Protein AF-X1SXW9-F1 (afdb_monomer_lite)

Secondary structure (DSSP, 8-state):
--HHHHHHHHHHHHHHHGGGS-GGG-------S----------SS---GGGGHHHHHHHTTTS-SS-------S--HHHHTS-HHHHHHSEEEEEEESSGGGHHHHIIIIITTTEEEEEEEEPP--S-GGGSTT--SPPPEEEEEEEEE-HHHHHHHHHHTT-------------

Organism: NCBI:txid412755

Sequence (175 aa):
MTAKELAEKLITSRKSAARNIDTNCFSRKAEAEGGCGVIGIACSEKIAGHHLLQSLIQMRNRGNNKGGGIAAVGLSPEELGVTRELLERDYLLSVAYLDPSCRQEVERKHIEPTFAIDYVRHAPRVDDFRSIKGLDIQPPEVYMYFVRVKPEVVHEFKKRNGFVVNKGEAPHLNK

InterPro domains:
  IPR017932 Glutamine amidotransferase type 2 domain [PS51278] (36-175)

pLDDT: mean 83.21, std 16.36, range [35.16, 98.38]

Foldseek 3Di:
DDPVVVVVLVVVLCVVVCPPPPCVVCPPDDDDPAAQDDDDDDDPDDDDPVVCVVVVVVRPRRDPPPDDDDDDDDDDCVVVVHDPCLVVPFDKDKDFDPPPVCVVVCCVPPPVVFWDFPDKDWDDDDPDPVVDPPCPDDGTTMMITGIDGDPVNVVVSCVVSVNDPDPDPDDPPDD

Structure (mmCIF, N/CA/C/O backbone):
data_AF-X1SXW9-F1
#
_entry.id   AF-X1SXW9-F1
#
loop_
_atom_site.group_PDB
_atom_site.id
_atom_site.type_symbol
_atom_site.label_atom_id
_atom_site.label_alt_id
_atom_site.label_comp_id
_atom_site.label_asym_id
_atom_site.label_entity_id
_atom_site.label_seq_id
_atom_site.pdbx_PDB_ins_code
_atom_site.Cartn_x
_atom_site.Cartn_y
_atom_site.Cartn_z
_atom_site.occupancy
_atom_site.B_iso_or_equiv
_atom_site.auth_seq_id
_atom_site.auth_comp_id
_atom_site.auth_asym_id
_atom_site.auth_atom_id
_atom_site.pdbx_PDB_model_num
ATOM 1 N N . MET A 1 1 ? -21.333 11.464 22.835 1.00 67.38 1 MET A N 1
ATOM 2 C CA . MET A 1 1 ? -19.942 11.843 22.525 1.00 67.38 1 MET A CA 1
ATOM 3 C C . MET A 1 1 ? -19.994 12.834 21.386 1.00 67.38 1 MET A C 1
ATOM 5 O O . MET A 1 1 ? -20.606 12.520 20.372 1.00 67.38 1 MET A O 1
ATOM 9 N N . THR A 1 2 ? -19.438 14.025 21.567 1.00 84.62 2 THR A N 1
ATOM 10 C CA . THR A 1 2 ? -19.342 15.016 20.486 1.00 84.62 2 THR A CA 1
ATOM 11 C C . THR A 1 2 ? -18.315 14.569 19.435 1.00 84.62 2 THR A C 1
ATOM 13 O O . THR A 1 2 ? -17.437 13.752 19.722 1.00 84.62 2 THR A O 1
ATOM 16 N N . ALA A 1 3 ? -18.389 15.095 18.207 1.00 83.12 3 ALA A N 1
ATOM 17 C CA . ALA A 1 3 ? -17.414 14.774 17.154 1.00 83.12 3 ALA A CA 1
ATOM 18 C C . ALA A 1 3 ? -15.969 15.111 17.575 1.00 83.12 3 ALA A C 1
ATOM 20 O O . ALA A 1 3 ? -15.033 14.372 17.269 1.00 83.12 3 ALA A O 1
ATOM 21 N N . LYS A 1 4 ? -15.805 16.195 18.345 1.00 86.69 4 LYS A N 1
ATOM 22 C CA . LYS A 1 4 ? -14.523 16.624 18.910 1.00 86.69 4 LYS A CA 1
ATOM 23 C C . LYS A 1 4 ? -13.976 15.616 19.926 1.00 86.69 4 LYS A C 1
ATOM 25 O O . LYS A 1 4 ? -12.836 15.184 19.791 1.00 86.69 4 LYS A O 1
ATOM 30 N N . GLU A 1 5 ? -14.798 15.175 20.878 1.00 85.12 5 GLU A N 1
ATOM 31 C CA . GLU A 1 5 ? -14.412 14.148 21.860 1.00 85.12 5 GLU A CA 1
ATOM 32 C C . GLU A 1 5 ? -14.028 12.820 21.194 1.00 85.12 5 GLU A C 1
ATOM 34 O O . GLU A 1 5 ? -13.093 12.147 21.631 1.00 85.12 5 GLU A O 1
ATOM 39 N N . LEU A 1 6 ? -14.738 12.432 20.128 1.00 85.19 6 LEU A N 1
ATOM 40 C CA . LEU A 1 6 ? -14.412 11.230 19.364 1.00 85.19 6 LEU A CA 1
ATOM 41 C C . LEU A 1 6 ? -13.042 11.357 18.690 1.00 85.19 6 LEU A C 1
ATOM 43 O O . LEU A 1 6 ? -12.221 10.445 18.804 1.00 85.19 6 LEU A O 1
ATOM 47 N N . ALA A 1 7 ? -12.783 12.484 18.022 1.00 85.88 7 ALA A N 1
ATOM 48 C CA . ALA A 1 7 ? -11.504 12.752 17.373 1.00 85.88 7 ALA A CA 1
ATOM 49 C C . ALA A 1 7 ? -10.344 12.747 18.383 1.00 85.88 7 ALA A C 1
ATOM 51 O O . ALA A 1 7 ? -9.328 12.088 18.159 1.00 85.88 7 ALA A O 1
ATOM 52 N N . GLU A 1 8 ? -10.512 13.401 19.533 1.00 87.25 8 GLU A N 1
ATOM 53 C CA . GLU A 1 8 ? -9.511 13.436 20.605 1.00 87.25 8 GLU A CA 1
ATOM 54 C C . GLU A 1 8 ? -9.241 12.045 21.194 1.00 87.25 8 GLU A C 1
ATOM 56 O O . GLU A 1 8 ? -8.078 11.674 21.404 1.00 87.25 8 GLU A O 1
ATOM 61 N N . LYS A 1 9 ? -10.284 11.229 21.407 1.00 85.69 9 LYS A N 1
ATOM 62 C CA . LYS A 1 9 ? -10.112 9.835 21.840 1.00 85.69 9 LYS A CA 1
ATOM 63 C C . LYS A 1 9 ? -9.412 8.982 20.788 1.00 85.69 9 LYS A C 1
ATOM 65 O O . LYS A 1 9 ? -8.527 8.206 21.146 1.00 85.69 9 LYS A O 1
ATOM 70 N N . LEU A 1 10 ? -9.750 9.132 19.506 1.00 86.75 10 LEU A N 1
ATOM 71 C CA . LEU A 1 10 ? -9.069 8.431 18.412 1.00 86.75 10 LEU A CA 1
ATOM 72 C C . LEU A 1 10 ? -7.582 8.794 18.362 1.00 86.75 10 LEU A C 1
ATOM 74 O O . LEU A 1 10 ? -6.739 7.899 18.321 1.00 86.75 10 LEU A O 1
ATOM 78 N N . ILE A 1 11 ? -7.238 10.080 18.451 1.00 86.69 11 ILE A N 1
ATOM 79 C CA . ILE A 1 11 ? -5.841 10.536 18.497 1.00 86.69 11 ILE A CA 1
ATOM 80 C C . ILE A 1 11 ? -5.131 9.962 19.732 1.00 86.69 11 ILE A C 1
ATOM 82 O O . ILE A 1 11 ? -4.022 9.438 19.629 1.00 86.69 11 ILE A O 1
ATOM 86 N N . THR A 1 12 ? -5.781 9.997 20.896 1.00 86.00 12 THR A N 1
ATOM 87 C CA . THR A 1 12 ? -5.204 9.499 22.153 1.00 86.00 12 THR A CA 1
ATOM 88 C C . THR A 1 12 ? -4.994 7.985 22.139 1.00 86.00 12 THR A C 1
ATOM 90 O O . THR A 1 12 ? -3.959 7.518 22.618 1.00 86.00 12 THR A O 1
ATOM 93 N N . SER A 1 13 ? -5.902 7.216 21.528 1.00 83.56 13 SER A N 1
ATOM 94 C CA . SER A 1 13 ? -5.787 5.753 21.409 1.00 83.56 13 SER A CA 1
ATOM 95 C C . SER A 1 13 ? -4.484 5.318 20.720 1.00 83.56 13 SER A C 1
ATOM 97 O O . SER A 1 13 ? -3.856 4.335 21.126 1.00 83.56 13 SER A O 1
ATOM 99 N N . ARG A 1 14 ? -3.995 6.120 19.760 1.00 80.00 14 ARG A N 1
ATOM 100 C CA . ARG A 1 14 ? -2.746 5.868 19.022 1.00 80.00 14 ARG A CA 1
ATOM 101 C C . ARG A 1 14 ? -1.490 6.012 19.880 1.00 80.00 14 ARG A C 1
ATOM 103 O O . ARG A 1 14 ? -0.490 5.366 19.581 1.00 80.00 14 ARG A O 1
ATOM 110 N N . LYS A 1 15 ? -1.524 6.785 20.975 1.00 73.94 15 LYS A N 1
ATOM 111 C CA . LYS A 1 15 ? -0.358 6.951 21.869 1.00 73.94 15 LYS A CA 1
ATOM 112 C C . LYS A 1 15 ? 0.102 5.624 22.468 1.00 73.94 15 LYS A C 1
ATOM 114 O O . LYS A 1 15 ? 1.289 5.448 22.703 1.00 73.94 15 LYS A O 1
ATOM 119 N N . SER A 1 16 ? -0.824 4.692 22.706 1.00 68.06 16 SER A N 1
ATOM 120 C CA . SER A 1 16 ? -0.498 3.366 23.242 1.00 68.06 16 SER A CA 1
ATOM 121 C C . SER A 1 16 ? 0.248 2.482 22.234 1.00 68.06 16 SER A C 1
ATOM 123 O O . SER A 1 16 ? 1.128 1.731 22.641 1.00 68.06 16 SER A O 1
ATOM 125 N N . ALA A 1 17 ? -0.036 2.627 20.933 1.00 63.97 17 ALA A N 1
ATOM 126 C CA . ALA A 1 17 ? 0.656 1.910 19.860 1.00 63.97 17 ALA A CA 1
ATOM 127 C C . ALA A 1 17 ? 2.103 2.400 19.665 1.00 63.97 17 ALA A C 1
ATOM 129 O O . ALA A 1 17 ? 2.972 1.618 19.299 1.00 63.97 17 ALA A O 1
ATOM 130 N N . ALA A 1 18 ? 2.382 3.671 19.976 1.00 60.19 18 ALA A N 1
ATOM 131 C CA . ALA A 1 18 ? 3.724 4.246 19.888 1.00 60.19 18 ALA A CA 1
ATOM 132 C C . ALA A 1 18 ? 4.664 3.839 21.043 1.00 60.19 18 ALA A C 1
ATOM 134 O O . ALA A 1 18 ? 5.859 4.098 20.963 1.00 60.19 18 ALA A O 1
ATOM 135 N N . ARG A 1 19 ? 4.158 3.206 22.116 1.00 56.72 19 ARG A N 1
ATOM 136 C CA . ARG A 1 19 ? 4.953 2.887 23.323 1.00 56.72 19 ARG A CA 1
ATOM 137 C C . ARG A 1 19 ? 6.021 1.810 23.119 1.00 56.72 19 ARG A C 1
ATOM 139 O O . ARG A 1 19 ? 6.970 1.780 23.888 1.00 56.72 19 ARG A O 1
ATOM 146 N N . ASN A 1 20 ? 5.865 0.954 22.108 1.00 55.16 20 ASN A N 1
ATOM 147 C CA . ASN A 1 20 ? 6.817 -0.118 21.787 1.00 55.16 20 ASN A CA 1
ATOM 148 C C . ASN A 1 20 ? 7.755 0.247 20.626 1.00 55.16 20 ASN A C 1
ATOM 150 O O . ASN A 1 20 ? 8.478 -0.612 20.130 1.00 55.16 20 ASN A O 1
ATOM 154 N N . ILE A 1 21 ? 7.716 1.495 20.155 1.00 57.91 21 ILE A N 1
ATOM 155 C CA . ILE A 1 21 ? 8.674 1.984 19.169 1.00 57.91 21 ILE A CA 1
ATOM 156 C C . ILE A 1 21 ? 9.872 2.488 19.959 1.00 57.91 21 ILE A C 1
ATOM 158 O O . ILE A 1 21 ? 9.731 3.419 20.751 1.00 57.91 21 ILE A O 1
ATOM 162 N N . ASP A 1 22 ? 11.033 1.869 19.757 1.00 54.53 22 ASP A N 1
ATOM 163 C CA . ASP A 1 22 ? 12.273 2.356 20.343 1.00 54.53 22 ASP A CA 1
ATOM 164 C C . ASP A 1 22 ? 12.562 3.761 19.796 1.00 54.53 22 ASP A C 1
ATOM 166 O O . ASP A 1 22 ? 12.992 3.955 18.653 1.00 54.53 22 ASP A O 1
ATOM 170 N N . THR A 1 23 ? 12.259 4.776 20.604 1.00 54.47 23 THR A N 1
ATOM 171 C CA . THR A 1 23 ? 12.434 6.177 20.227 1.00 54.47 23 THR A CA 1
ATOM 172 C C . THR A 1 23 ? 13.906 6.546 20.056 1.00 54.47 23 THR A C 1
ATOM 174 O O . THR A 1 23 ? 14.182 7.583 19.455 1.00 54.47 23 THR A O 1
ATOM 177 N N . ASN A 1 24 ? 14.850 5.696 20.495 1.00 53.62 24 ASN A N 1
ATOM 178 C CA . ASN A 1 24 ? 16.280 5.880 20.220 1.00 53.62 24 ASN A CA 1
ATOM 179 C C . ASN A 1 24 ? 16.638 5.762 18.732 1.00 53.62 24 ASN A C 1
ATOM 181 O O . ASN A 1 24 ? 17.704 6.225 18.332 1.00 53.62 24 ASN A O 1
ATOM 185 N N . CYS A 1 25 ? 15.760 5.210 17.886 1.00 48.59 25 CYS A N 1
ATOM 186 C CA . CYS A 1 25 ? 15.964 5.203 16.435 1.00 48.59 25 CYS A CA 1
ATOM 187 C C . CYS A 1 25 ? 15.749 6.595 15.800 1.00 48.59 25 CYS A C 1
ATOM 189 O O . CYS A 1 25 ? 16.289 6.891 14.732 1.00 48.59 25 CYS A O 1
ATOM 191 N N . PHE A 1 26 ? 15.025 7.498 16.470 1.00 47.06 26 PHE A N 1
ATOM 192 C CA . PHE A 1 26 ? 14.842 8.879 16.021 1.00 47.06 26 PHE A CA 1
ATOM 193 C C . PHE A 1 26 ? 15.938 9.781 16.591 1.00 47.06 26 PHE A C 1
ATOM 195 O O . PHE A 1 26 ? 15.675 10.737 17.322 1.00 47.06 26 PHE A O 1
ATOM 202 N N . SER A 1 27 ? 17.189 9.513 16.207 1.00 56.47 27 SER A N 1
ATOM 203 C CA . SER A 1 27 ? 18.192 10.579 16.173 1.00 56.47 27 SER A CA 1
ATOM 204 C C . SER A 1 27 ? 17.558 11.760 15.428 1.00 56.47 27 SER A C 1
ATOM 206 O O . SER A 1 27 ? 17.034 11.595 14.320 1.00 56.47 27 SER A O 1
ATOM 208 N N . ARG A 1 28 ? 17.526 12.949 16.053 1.00 53.41 28 ARG A N 1
ATOM 209 C CA . ARG A 1 28 ? 17.137 14.170 15.336 1.00 53.41 28 ARG A CA 1
ATOM 210 C C . ARG A 1 2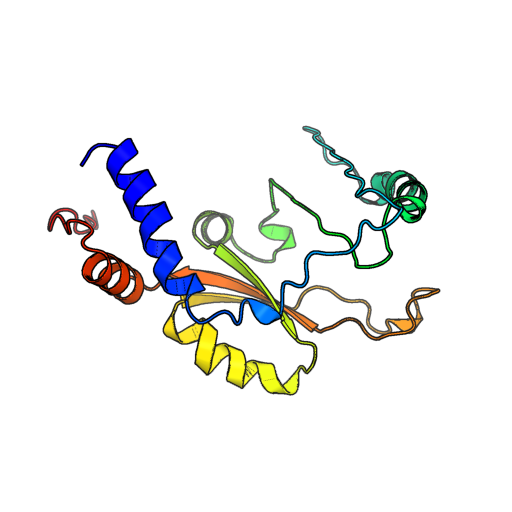8 ? 18.035 14.230 14.110 1.00 53.41 28 ARG A C 1
ATOM 212 O O . ARG A 1 28 ? 19.253 14.308 14.265 1.00 53.41 28 ARG A O 1
ATOM 219 N N . LYS A 1 29 ? 17.443 14.125 12.916 1.00 56.59 29 LYS A N 1
ATOM 220 C CA . LYS A 1 29 ? 18.189 14.259 11.666 1.00 56.59 29 LYS A CA 1
ATOM 221 C C . LYS A 1 29 ? 18.992 15.551 11.764 1.00 56.59 29 LYS A C 1
ATOM 223 O O . LYS A 1 29 ? 18.400 16.605 11.986 1.00 56.59 29 LYS A O 1
ATOM 228 N N . ALA A 1 30 ? 20.310 15.448 11.609 1.00 59.75 30 ALA A N 1
ATOM 229 C CA . ALA A 1 30 ? 21.126 16.608 11.292 1.00 59.75 30 ALA A CA 1
ATOM 230 C C . ALA A 1 30 ? 20.481 17.325 10.097 1.00 59.75 30 ALA A C 1
ATOM 232 O O . ALA A 1 30 ? 19.938 16.656 9.206 1.00 59.75 30 ALA A O 1
ATOM 233 N N . GLU A 1 31 ? 20.483 18.657 10.113 1.00 58.81 31 GLU A N 1
ATOM 234 C CA . GLU A 1 31 ? 20.021 19.450 8.978 1.00 58.81 31 GLU A CA 1
ATOM 235 C C . GLU A 1 31 ? 20.751 18.956 7.727 1.00 58.81 31 GLU A C 1
ATOM 237 O O . GLU A 1 31 ? 21.975 19.005 7.636 1.00 58.81 31 GLU A O 1
ATOM 242 N N . ALA A 1 32 ? 19.999 18.363 6.805 1.00 57.38 32 ALA A N 1
ATOM 243 C CA . ALA A 1 32 ? 20.534 17.909 5.538 1.00 57.38 32 ALA A CA 1
ATOM 244 C C . ALA A 1 32 ? 20.353 19.051 4.541 1.00 57.38 32 ALA A C 1
ATOM 246 O O . ALA A 1 32 ? 19.231 19.516 4.340 1.00 57.38 32 ALA A O 1
ATOM 247 N N . GLU A 1 33 ? 21.443 19.484 3.913 1.00 54.75 33 GLU A N 1
ATOM 248 C CA . GLU A 1 33 ? 21.382 20.367 2.753 1.00 54.75 33 GLU A CA 1
ATOM 249 C C . GLU A 1 33 ? 20.620 19.636 1.627 1.00 54.75 33 GLU A C 1
ATOM 251 O O . GLU A 1 33 ? 21.017 18.552 1.195 1.00 54.75 33 GLU A O 1
ATOM 256 N N . GLY A 1 34 ? 19.466 20.177 1.219 1.00 59.94 34 GLY A N 1
ATOM 257 C CA . GLY A 1 34 ? 18.564 19.573 0.226 1.00 59.94 34 GLY A CA 1
ATOM 258 C C . GLY A 1 34 ? 17.118 19.443 0.724 1.00 59.94 34 GLY A C 1
ATOM 259 O O . GLY A 1 34 ? 16.828 18.749 1.699 1.00 59.94 34 GLY A O 1
ATOM 260 N N . GLY A 1 35 ? 16.185 20.127 0.056 1.00 65.62 35 GLY A N 1
ATOM 261 C CA . GLY A 1 35 ? 14.758 20.127 0.404 1.00 65.62 35 GLY A CA 1
ATOM 262 C C . GLY A 1 35 ? 13.949 19.077 -0.361 1.00 65.62 35 GLY A C 1
ATOM 263 O O . GLY A 1 35 ? 14.218 18.792 -1.517 1.00 65.62 35 GLY A O 1
ATOM 264 N N . CYS A 1 36 ? 12.884 18.532 0.228 1.00 75.06 36 CYS A N 1
ATOM 265 C CA . CYS A 1 36 ? 11.955 17.697 -0.542 1.00 75.06 36 CYS A CA 1
ATOM 266 C C . CYS A 1 36 ? 11.271 18.533 -1.642 1.00 75.06 36 CYS A C 1
ATOM 268 O O . CYS A 1 36 ? 10.959 19.708 -1.440 1.00 75.06 36 CYS A O 1
ATOM 270 N N . GLY A 1 37 ? 11.031 17.936 -2.806 1.00 78.62 37 GLY A N 1
ATOM 271 C CA . GLY A 1 37 ? 10.209 18.545 -3.841 1.00 78.62 37 GLY A CA 1
ATOM 272 C C . GLY A 1 37 ? 8.886 17.796 -3.986 1.00 78.62 37 GLY A C 1
ATOM 273 O O . GLY A 1 37 ? 8.848 16.577 -3.839 1.00 78.62 37 GLY A O 1
ATOM 274 N N . VAL A 1 38 ? 7.829 18.514 -4.369 1.00 85.69 38 VAL A N 1
ATOM 275 C CA . VAL A 1 38 ? 6.531 17.933 -4.742 1.00 85.69 38 VAL A CA 1
ATOM 276 C C . VAL A 1 38 ? 6.123 18.436 -6.130 1.00 85.69 38 VAL A C 1
ATOM 278 O O . VAL A 1 38 ? 6.223 19.631 -6.396 1.00 85.69 38 VAL A O 1
ATOM 281 N N . ILE A 1 39 ? 5.648 17.535 -6.995 1.00 87.00 39 ILE A N 1
ATOM 282 C CA . ILE A 1 39 ? 4.845 17.876 -8.181 1.00 87.00 39 ILE A CA 1
ATOM 283 C C . ILE A 1 39 ? 3.414 17.451 -7.891 1.00 87.00 39 ILE A C 1
ATOM 285 O O . ILE A 1 39 ? 3.185 16.328 -7.444 1.00 87.00 39 ILE A O 1
ATOM 289 N N . GLY A 1 40 ? 2.466 18.342 -8.165 1.00 87.25 40 GLY A N 1
ATOM 290 C CA . GLY A 1 40 ? 1.043 18.029 -8.176 1.00 87.25 40 GLY A CA 1
ATOM 291 C C . GLY A 1 40 ? 0.500 18.101 -9.597 1.00 87.25 40 GLY A C 1
ATOM 292 O O . GLY A 1 40 ? 0.860 19.001 -10.352 1.00 87.25 40 GLY A O 1
ATOM 293 N N . ILE A 1 41 ? -0.378 17.167 -9.945 1.00 88.25 41 ILE A N 1
ATOM 294 C CA . ILE A 1 41 ? -1.165 17.204 -11.176 1.00 88.25 41 ILE A CA 1
ATOM 295 C C . ILE A 1 41 ? -2.619 16.883 -10.836 1.00 88.25 41 ILE A C 1
ATOM 297 O O . ILE A 1 41 ? -2.895 15.980 -10.049 1.00 88.25 41 ILE A O 1
ATOM 301 N N . ALA A 1 42 ? -3.540 17.637 -11.425 1.00 89.88 42 ALA A N 1
ATOM 302 C CA . ALA A 1 42 ? -4.970 17.377 -11.384 1.00 89.88 42 ALA A CA 1
ATOM 303 C C . ALA A 1 42 ? -5.549 17.781 -12.742 1.00 89.88 42 ALA A C 1
ATOM 305 O O . ALA A 1 42 ? -5.343 18.908 -13.191 1.00 89.88 42 ALA A O 1
ATOM 3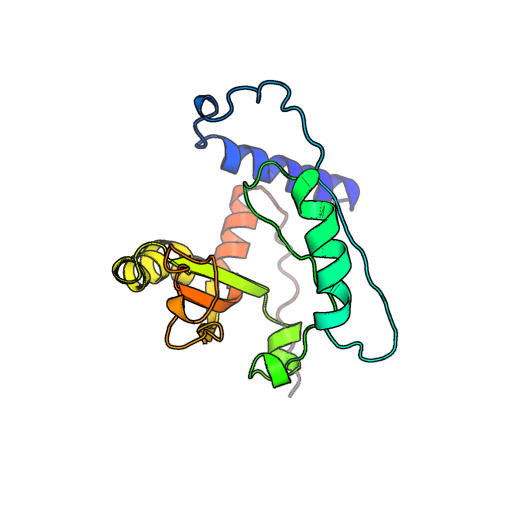06 N N . CYS A 1 43 ? -6.226 16.856 -13.414 1.00 87.75 43 CYS A N 1
ATOM 307 C CA . CYS A 1 43 ? -6.856 17.098 -14.705 1.00 87.75 43 CYS A CA 1
ATOM 308 C C . CYS A 1 43 ? -8.131 16.260 -14.808 1.00 87.75 43 CYS A C 1
ATOM 310 O O . CYS A 1 43 ? -8.151 15.124 -14.338 1.00 87.75 43 CYS A O 1
ATOM 312 N N . SER A 1 44 ? -9.177 16.820 -15.416 1.00 89.88 44 SER A N 1
ATOM 313 C CA . SER A 1 44 ? -10.411 16.085 -15.723 1.00 89.88 44 SER A CA 1
ATOM 314 C C . SER A 1 44 ? -10.232 15.100 -16.882 1.00 89.88 44 SER A C 1
ATOM 316 O O . SER A 1 44 ? -11.004 14.155 -17.004 1.00 89.88 44 SER A O 1
ATOM 318 N N . GLU A 1 45 ? -9.208 15.310 -17.710 1.00 89.19 45 GLU A N 1
ATOM 319 C CA . GLU A 1 45 ? -8.876 14.467 -18.854 1.00 89.19 45 GLU A CA 1
ATOM 320 C C . GLU A 1 45 ? -7.715 13.523 -18.533 1.00 89.19 45 GLU A C 1
ATOM 322 O O . GLU A 1 45 ? -6.852 13.809 -17.695 1.00 89.19 45 GLU A O 1
ATOM 327 N N . LYS A 1 46 ? -7.663 12.388 -19.237 1.00 85.44 46 LYS A N 1
ATOM 328 C CA . LYS A 1 46 ? -6.557 11.434 -19.101 1.00 85.44 46 LYS A CA 1
ATOM 329 C C . LYS A 1 46 ? -5.278 12.034 -19.682 1.00 85.44 46 LYS A C 1
ATOM 331 O O . LYS A 1 46 ? -5.190 12.299 -20.877 1.00 85.44 46 LYS A O 1
ATOM 336 N N . ILE A 1 47 ? -4.263 12.183 -18.8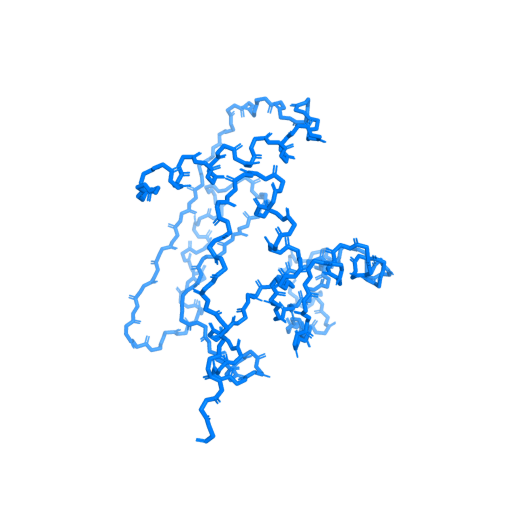36 1.00 87.56 47 ILE A N 1
ATOM 337 C CA . ILE A 1 47 ? -2.921 12.623 -19.225 1.00 87.56 47 ILE A CA 1
ATOM 338 C C . ILE A 1 47 ? -1.965 11.440 -19.092 1.00 87.56 47 ILE A C 1
ATOM 340 O O . ILE A 1 47 ? -1.968 10.731 -18.086 1.00 87.56 47 ILE A O 1
ATOM 344 N N . ALA A 1 48 ? -1.116 11.231 -20.096 1.00 88.31 48 ALA A N 1
ATOM 345 C CA . ALA A 1 48 ? -0.112 10.182 -20.035 1.00 88.31 48 ALA A CA 1
ATOM 346 C C . ALA A 1 48 ? 0.944 10.487 -18.956 1.00 88.31 48 ALA A C 1
ATOM 348 O O . ALA A 1 48 ? 1.535 11.568 -18.923 1.00 88.31 48 ALA A O 1
ATOM 349 N N . GLY A 1 49 ? 1.237 9.508 -18.094 1.00 84.50 49 GLY A N 1
ATOM 350 C CA . GLY A 1 49 ? 2.145 9.698 -16.955 1.00 84.50 49 GLY A CA 1
ATOM 351 C C . GLY A 1 49 ? 3.567 10.133 -17.333 1.00 84.50 49 GLY A C 1
ATOM 352 O O . GLY A 1 49 ? 4.240 10.787 -16.538 1.00 84.50 49 GLY A O 1
ATOM 353 N N . HIS A 1 50 ? 4.018 9.848 -18.562 1.00 89.06 50 HIS A N 1
ATOM 354 C CA . HIS A 1 50 ? 5.352 10.237 -19.028 1.00 89.06 50 HIS A CA 1
ATOM 355 C C . HIS A 1 50 ? 5.566 11.763 -19.051 1.00 89.06 50 HIS A C 1
ATOM 357 O O . HIS A 1 50 ? 6.705 12.218 -18.958 1.00 89.06 50 HIS A O 1
ATOM 363 N N . HIS A 1 51 ? 4.496 12.566 -19.098 1.00 90.31 51 HIS A N 1
ATOM 364 C CA . HIS A 1 51 ? 4.590 14.025 -19.002 1.00 90.31 51 HIS A CA 1
ATOM 365 C C . HIS A 1 51 ? 5.142 14.509 -17.651 1.00 90.31 51 HIS A C 1
ATOM 367 O O . HIS A 1 51 ? 5.669 15.615 -17.568 1.00 90.31 51 HIS A O 1
ATOM 373 N N . LEU A 1 52 ? 5.096 13.676 -16.606 1.00 89.06 52 LEU A N 1
ATOM 374 C CA . LEU A 1 52 ? 5.675 13.991 -15.298 1.00 89.06 52 LEU A CA 1
ATOM 375 C C . LEU A 1 52 ? 7.196 13.771 -15.247 1.00 89.06 52 LEU A C 1
ATOM 377 O O . LEU A 1 52 ? 7.858 14.299 -14.353 1.00 89.06 52 LEU A O 1
ATOM 381 N N . LEU A 1 53 ? 7.774 13.011 -16.188 1.00 88.56 53 LEU A N 1
ATOM 382 C CA . LEU A 1 53 ? 9.171 12.564 -16.112 1.00 88.56 53 LEU A CA 1
ATOM 383 C C . LEU A 1 53 ? 10.162 13.727 -16.110 1.00 88.56 53 LEU A C 1
ATOM 385 O O . LEU A 1 53 ? 11.095 13.728 -15.311 1.00 88.56 53 LEU A O 1
ATOM 389 N N . GLN A 1 54 ? 9.950 14.736 -16.958 1.00 90.12 54 GLN A N 1
ATOM 390 C CA . GLN A 1 54 ? 10.875 15.865 -17.049 1.00 90.12 54 GLN A CA 1
ATOM 391 C C . GLN A 1 54 ? 10.926 16.662 -15.742 1.00 90.12 54 GLN A C 1
ATOM 393 O O . GLN A 1 54 ? 12.004 17.018 -15.264 1.00 90.12 54 GLN A O 1
ATOM 398 N N . SER A 1 55 ? 9.767 16.892 -15.127 1.00 88.56 55 SER A N 1
ATOM 399 C CA . SER A 1 55 ? 9.682 17.560 -13.832 1.00 88.56 55 SER A CA 1
ATOM 400 C C . SER A 1 55 ? 10.335 16.713 -12.730 1.00 88.56 55 SER A C 1
ATOM 402 O O . SER A 1 55 ? 11.085 17.247 -11.915 1.00 88.56 55 SER A O 1
ATOM 404 N N . LEU A 1 56 ? 10.133 15.389 -12.734 1.00 86.75 56 LEU A N 1
ATOM 405 C CA . LEU A 1 56 ? 10.776 14.477 -11.778 1.00 86.75 56 LEU A CA 1
ATOM 406 C C . LEU A 1 56 ? 12.310 14.491 -11.900 1.00 86.75 56 LEU A C 1
ATOM 408 O O . LEU A 1 56 ? 13.005 14.505 -10.883 1.00 86.75 56 LEU A O 1
ATOM 412 N N . ILE A 1 57 ? 12.849 14.554 -13.123 1.00 85.88 57 ILE A N 1
ATOM 413 C CA . ILE A 1 57 ? 14.296 14.669 -13.371 1.00 85.88 57 ILE A CA 1
ATOM 414 C C . ILE A 1 57 ? 14.849 15.960 -12.761 1.00 85.88 57 ILE A C 1
ATOM 416 O O . ILE A 1 57 ? 15.862 15.923 -12.061 1.00 85.88 57 ILE A O 1
ATOM 420 N N . GLN A 1 58 ? 14.172 17.093 -12.967 1.00 85.38 58 GLN A N 1
ATOM 421 C CA . GLN A 1 58 ? 14.593 18.387 -12.412 1.00 85.38 58 GLN A CA 1
ATOM 422 C C . GLN A 1 58 ? 14.602 18.396 -10.876 1.00 85.38 58 GLN A C 1
ATOM 424 O O . GLN A 1 58 ? 15.396 19.102 -10.253 1.00 85.38 58 GLN A O 1
ATOM 429 N N . MET A 1 59 ? 13.757 17.581 -10.246 1.00 82.25 59 MET A N 1
ATOM 430 C CA . MET A 1 59 ? 13.667 17.486 -8.789 1.00 82.25 59 MET A CA 1
ATOM 431 C C . MET A 1 59 ? 14.695 16.563 -8.150 1.00 82.25 59 MET A C 1
ATOM 433 O O . MET A 1 59 ? 14.849 16.591 -6.927 1.00 82.25 59 MET A O 1
ATOM 437 N N . ARG A 1 60 ? 15.433 15.784 -8.944 1.00 78.12 60 ARG A N 1
ATOM 438 C CA . ARG A 1 60 ? 16.470 14.881 -8.432 1.00 78.12 60 ARG A CA 1
ATOM 439 C C . ARG A 1 60 ? 17.511 15.616 -7.582 1.00 78.12 60 ARG A C 1
ATOM 441 O O . ARG A 1 60 ? 17.938 15.079 -6.569 1.00 78.12 60 ARG A O 1
ATOM 448 N N . ASN A 1 61 ? 17.836 16.862 -7.938 1.00 74.94 61 ASN A N 1
ATOM 449 C CA . ASN A 1 61 ? 18.814 17.700 -7.228 1.00 74.94 61 ASN A CA 1
ATOM 450 C C . ASN A 1 61 ? 18.277 18.330 -5.933 1.00 74.94 61 ASN A C 1
ATOM 452 O O . ASN A 1 61 ? 19.029 18.967 -5.202 1.00 74.94 61 ASN A O 1
ATOM 456 N N . ARG A 1 62 ? 16.975 18.201 -5.660 1.00 77.31 62 ARG A N 1
ATOM 457 C CA . ARG A 1 62 ? 16.361 18.662 -4.409 1.00 77.31 62 ARG A CA 1
ATOM 458 C C . ARG A 1 62 ? 16.344 17.548 -3.358 1.00 77.31 62 ARG A C 1
ATOM 460 O O . ARG A 1 62 ? 16.599 17.799 -2.186 1.00 77.31 62 ARG A O 1
ATOM 467 N N . GLY A 1 63 ? 16.103 16.307 -3.781 1.00 71.12 63 GLY A N 1
ATOM 468 C CA . GLY A 1 63 ? 16.093 15.146 -2.894 1.00 71.12 63 GLY A CA 1
ATOM 469 C C . GLY A 1 63 ? 17.486 14.694 -2.441 1.00 71.12 63 GLY A C 1
ATOM 470 O O . GLY A 1 63 ? 18.490 14.914 -3.102 1.00 71.12 63 GLY A O 1
ATOM 471 N N . ASN A 1 64 ? 17.535 13.959 -1.331 1.00 71.06 64 ASN A N 1
ATOM 472 C CA . ASN A 1 64 ? 18.751 13.324 -0.802 1.00 71.06 64 ASN A CA 1
ATOM 473 C C . ASN A 1 64 ? 18.906 11.860 -1.261 1.00 71.06 64 ASN A C 1
ATOM 475 O O . ASN A 1 64 ? 19.476 11.043 -0.542 1.00 71.06 64 ASN A O 1
ATOM 479 N N . ASN A 1 65 ? 18.339 11.520 -2.424 1.00 69.06 65 ASN A N 1
ATOM 480 C CA . ASN A 1 65 ? 18.322 10.172 -3.008 1.00 69.06 65 ASN A CA 1
ATOM 481 C C . ASN A 1 65 ? 17.719 9.063 -2.114 1.00 69.06 65 ASN A C 1
ATOM 483 O O . ASN A 1 65 ? 17.925 7.885 -2.385 1.00 69.06 65 ASN A O 1
ATOM 487 N N . LYS A 1 66 ? 16.939 9.401 -1.075 1.00 71.56 66 LYS A N 1
ATOM 488 C CA . LYS A 1 66 ? 16.309 8.405 -0.176 1.00 71.56 66 LYS A CA 1
ATOM 489 C C . LYS A 1 66 ? 15.039 7.758 -0.733 1.00 71.56 66 LYS A C 1
ATOM 491 O O . LYS A 1 66 ? 14.478 6.880 -0.087 1.00 71.56 66 LYS A O 1
ATOM 496 N N . GLY A 1 67 ? 14.586 8.195 -1.904 1.00 73.56 67 GLY A N 1
ATOM 497 C CA . GLY A 1 67 ? 13.379 7.701 -2.558 1.00 73.56 67 GLY A CA 1
ATOM 498 C C . GLY A 1 67 ? 12.333 8.790 -2.780 1.00 73.56 67 GLY A C 1
ATOM 499 O O . GLY A 1 67 ? 12.464 9.919 -2.305 1.00 73.56 67 GLY A O 1
ATOM 500 N N . GLY A 1 68 ? 11.304 8.431 -3.541 1.00 79.25 68 GLY A N 1
ATOM 501 C CA . GLY A 1 68 ? 10.131 9.255 -3.812 1.00 79.25 68 GLY A CA 1
ATOM 502 C C . GLY A 1 68 ? 8.852 8.498 -3.468 1.00 79.25 68 GLY A C 1
ATOM 503 O O . GLY A 1 68 ? 8.871 7.286 -3.264 1.00 79.25 68 GLY A O 1
ATOM 504 N N . GLY A 1 69 ? 7.740 9.220 -3.402 1.00 83.19 69 GLY A N 1
ATOM 505 C CA . GLY A 1 69 ? 6.416 8.648 -3.194 1.00 83.19 69 GLY A CA 1
ATOM 506 C C . GLY A 1 69 ? 5.390 9.381 -4.041 1.00 83.19 69 GLY A C 1
ATOM 507 O O . GLY A 1 69 ? 5.605 10.531 -4.424 1.00 83.19 69 GLY A O 1
ATOM 508 N N . ILE A 1 70 ? 4.279 8.710 -4.327 1.00 86.62 70 ILE A N 1
ATOM 509 C CA . ILE A 1 70 ? 3.130 9.313 -4.997 1.00 86.62 70 ILE A CA 1
ATOM 510 C C . ILE A 1 70 ? 1.924 9.264 -4.065 1.00 86.62 70 ILE A C 1
ATOM 512 O O . ILE A 1 70 ? 1.716 8.284 -3.350 1.00 86.62 70 ILE A O 1
ATOM 516 N N . ALA A 1 71 ? 1.125 10.324 -4.092 1.00 85.44 71 ALA A N 1
ATOM 517 C CA . ALA A 1 71 ? -0.232 10.315 -3.576 1.00 85.44 71 ALA A CA 1
ATOM 518 C C . ALA A 1 71 ? -1.155 10.422 -4.789 1.00 85.44 71 ALA A C 1
ATOM 520 O O . ALA A 1 71 ? -1.117 11.420 -5.506 1.00 85.44 71 ALA A O 1
ATOM 521 N N . ALA A 1 72 ? -1.925 9.370 -5.047 1.00 86.00 72 ALA A N 1
ATOM 522 C CA . ALA A 1 72 ? -2.820 9.288 -6.191 1.00 86.00 72 ALA A CA 1
ATOM 523 C C . ALA A 1 72 ? -4.272 9.202 -5.715 1.00 86.00 72 ALA A C 1
ATOM 525 O O . ALA A 1 72 ? -4.573 8.543 -4.719 1.00 86.00 72 ALA A O 1
ATOM 526 N N . VAL A 1 73 ? -5.165 9.861 -6.449 1.00 86.25 73 VAL A N 1
ATOM 527 C CA . VAL A 1 73 ? -6.619 9.776 -6.284 1.00 86.25 73 VAL A CA 1
ATOM 528 C C . VAL A 1 73 ? -7.236 9.350 -7.612 1.00 86.25 73 VAL A C 1
ATOM 530 O O . VAL A 1 73 ? -6.668 9.625 -8.666 1.00 86.25 73 VAL A O 1
ATOM 533 N N . GLY A 1 74 ? -8.386 8.673 -7.568 1.00 86.88 74 GLY A N 1
ATOM 534 C CA . GLY A 1 74 ? -9.068 8.211 -8.782 1.00 86.88 74 GLY A CA 1
ATOM 535 C C . GLY A 1 74 ? -8.448 6.958 -9.406 1.00 86.88 74 GLY A C 1
ATOM 536 O O . GLY A 1 74 ? -8.283 6.893 -10.619 1.00 86.88 74 GLY A O 1
ATOM 537 N N . LEU A 1 75 ? -8.099 5.962 -8.585 1.00 90.44 75 LEU A N 1
ATOM 538 C CA . LEU A 1 75 ? -7.612 4.669 -9.074 1.00 90.44 75 LEU A CA 1
ATOM 539 C C . LEU A 1 75 ? -8.649 3.995 -9.996 1.00 90.44 75 LEU A C 1
ATOM 541 O O . LEU A 1 75 ? -9.857 4.061 -9.740 1.00 90.44 75 LEU A O 1
ATOM 545 N N . SER A 1 76 ? -8.171 3.336 -11.055 1.00 92.06 76 SER A N 1
ATOM 546 C CA . SER A 1 76 ? -9.009 2.585 -11.995 1.00 92.06 76 SER A CA 1
ATOM 547 C C . SER A 1 76 ? -9.184 1.131 -11.527 1.00 92.06 76 SER A C 1
ATOM 549 O O . SER A 1 76 ? -8.178 0.433 -11.367 1.00 92.06 76 SER A O 1
ATOM 551 N N . PRO A 1 77 ? -10.425 0.638 -11.328 1.00 95.00 77 PRO A N 1
ATOM 552 C CA . PRO A 1 77 ? -10.672 -0.770 -11.004 1.00 95.00 77 PRO A CA 1
ATOM 553 C C . PRO A 1 77 ? -10.123 -1.718 -12.077 1.00 95.00 77 PRO A C 1
ATOM 555 O O . PRO A 1 77 ? -9.485 -2.717 -11.758 1.00 95.00 77 PRO A O 1
ATOM 558 N N . GLU A 1 78 ? -10.302 -1.356 -13.349 1.00 94.50 78 GLU A N 1
ATOM 559 C CA . GLU A 1 78 ? -9.872 -2.138 -14.514 1.00 94.50 78 GLU A CA 1
ATOM 560 C C . GLU A 1 78 ? -8.351 -2.306 -14.544 1.00 94.50 78 GLU A C 1
ATOM 562 O O . GLU A 1 78 ? -7.851 -3.422 -14.671 1.00 94.50 78 GLU A O 1
ATOM 567 N N . GLU A 1 79 ? -7.603 -1.214 -14.346 1.00 91.19 79 GLU A N 1
ATOM 568 C CA . GLU A 1 79 ? -6.137 -1.269 -14.282 1.00 91.19 79 GLU A CA 1
ATOM 569 C C . GLU A 1 79 ? -5.658 -2.085 -13.088 1.00 91.19 79 GLU A C 1
ATOM 571 O O . GLU A 1 79 ? -4.601 -2.715 -13.163 1.00 91.19 79 GLU A O 1
ATOM 576 N N . LEU A 1 80 ? -6.428 -2.078 -11.994 1.00 93.88 80 LEU A N 1
ATOM 577 C CA . LEU A 1 80 ? -6.165 -2.846 -10.783 1.00 93.88 80 LEU A CA 1
ATOM 578 C C . LEU A 1 80 ? -6.575 -4.325 -10.900 1.00 93.88 80 LEU A C 1
ATOM 580 O O . LEU A 1 80 ? -6.085 -5.141 -10.115 1.00 93.88 80 LEU A O 1
ATOM 584 N N . GLY A 1 81 ? -7.371 -4.679 -11.912 1.00 95.25 81 GLY A N 1
ATOM 585 C CA . GLY A 1 81 ? -7.915 -6.019 -12.122 1.00 95.25 81 GLY A CA 1
ATOM 586 C C . GLY A 1 81 ? -9.012 -6.383 -11.120 1.00 95.25 81 GLY A C 1
ATOM 587 O O . GLY A 1 81 ? -9.127 -7.548 -10.750 1.00 95.25 81 GLY A O 1
ATOM 588 N N . VAL A 1 82 ? -9.773 -5.397 -10.639 1.00 96.62 82 VAL A N 1
ATOM 589 C CA . VAL A 1 82 ? -10.839 -5.566 -9.641 1.00 96.62 82 VAL A CA 1
ATOM 590 C C . VAL A 1 82 ? -12.133 -4.888 -10.084 1.00 96.62 82 VAL A C 1
ATOM 592 O O . VAL A 1 82 ? -12.147 -4.028 -10.960 1.00 96.62 82 VAL A O 1
ATOM 595 N N . THR A 1 83 ? -13.240 -5.254 -9.447 1.00 97.56 83 THR A N 1
ATOM 596 C CA . THR A 1 83 ? -14.536 -4.583 -9.623 1.00 97.56 83 THR A CA 1
ATOM 597 C C . THR A 1 83 ? -14.548 -3.203 -8.953 1.00 97.56 83 THR A C 1
ATOM 599 O O . THR A 1 83 ? -13.841 -2.997 -7.960 1.00 97.56 83 THR A O 1
ATOM 602 N N . ARG A 1 84 ? -15.396 -2.284 -9.435 1.00 96.88 84 ARG A N 1
ATOM 603 C CA . ARG A 1 84 ? -15.620 -0.955 -8.828 1.00 96.88 84 ARG A CA 1
ATOM 604 C C . ARG A 1 84 ? -15.993 -1.074 -7.350 1.00 96.88 84 ARG A C 1
ATOM 606 O O . ARG A 1 84 ? -15.429 -0.370 -6.519 1.00 96.88 84 ARG A O 1
ATOM 613 N N . GLU A 1 85 ? -16.871 -2.018 -7.033 1.00 97.06 85 GLU A N 1
ATOM 614 C CA . GLU A 1 85 ? -17.396 -2.266 -5.692 1.00 97.06 85 GLU A CA 1
ATOM 615 C C . GLU A 1 85 ? -16.279 -2.658 -4.722 1.00 97.06 85 GLU A C 1
ATOM 617 O O . GLU A 1 85 ? -16.204 -2.146 -3.608 1.00 97.06 85 GLU A O 1
ATOM 622 N N . LEU A 1 86 ? -15.377 -3.540 -5.157 1.00 96.69 86 LEU A N 1
ATOM 623 C CA . LEU A 1 86 ? -14.221 -3.966 -4.368 1.00 96.69 86 LEU A CA 1
ATOM 624 C C . LEU A 1 86 ? -13.259 -2.794 -4.120 1.00 96.69 86 LEU A C 1
ATOM 626 O O . LEU A 1 86 ? -12.851 -2.580 -2.982 1.00 96.69 86 LEU A O 1
ATOM 630 N N . LEU A 1 87 ? -12.957 -1.988 -5.146 1.00 96.25 87 LEU A N 1
ATOM 631 C CA . LEU A 1 87 ? -12.086 -0.814 -5.000 1.00 96.25 87 LEU A CA 1
ATOM 632 C C . LEU A 1 87 ? -12.654 0.241 -4.034 1.00 96.25 87 LEU A C 1
ATOM 634 O O . LEU A 1 87 ? -11.891 0.908 -3.342 1.00 96.25 87 LEU A O 1
ATOM 638 N N . GLU A 1 88 ? -13.973 0.427 -4.010 1.00 95.50 88 GLU A N 1
ATOM 639 C CA . GLU A 1 88 ? -14.629 1.412 -3.140 1.00 95.50 88 GLU A CA 1
ATOM 640 C C . GLU A 1 88 ? -14.789 0.928 -1.698 1.00 95.50 88 GLU A C 1
ATOM 642 O O . GLU A 1 88 ? -14.772 1.731 -0.763 1.00 95.50 88 GLU A O 1
ATOM 647 N N . ARG A 1 89 ? -14.956 -0.383 -1.512 1.00 96.38 89 ARG A N 1
ATOM 648 C CA . ARG A 1 89 ? -15.219 -0.993 -0.208 1.00 96.38 89 ARG A CA 1
ATOM 649 C C . ARG A 1 89 ? -13.944 -1.302 0.576 1.00 96.38 89 ARG A C 1
ATOM 651 O O . ARG A 1 89 ? -13.960 -1.223 1.808 1.00 96.38 89 ARG A O 1
ATOM 658 N N . ASP A 1 90 ? -12.874 -1.684 -0.111 1.00 97.62 90 ASP A N 1
ATOM 659 C CA . ASP A 1 90 ? -11.681 -2.248 0.512 1.00 97.62 90 ASP A CA 1
ATOM 660 C C . ASP A 1 90 ? -10.532 -1.235 0.585 1.00 97.62 90 ASP A C 1
ATOM 662 O O . ASP A 1 90 ? -10.365 -0.359 -0.263 1.00 97.62 90 ASP A O 1
ATOM 666 N N . TYR A 1 91 ? -9.681 -1.384 1.597 1.00 96.25 91 TYR A N 1
ATOM 667 C CA . TYR A 1 91 ? -8.416 -0.664 1.663 1.00 96.25 91 TYR A CA 1
ATOM 668 C C . TYR A 1 91 ? -7.373 -1.358 0.791 1.00 96.25 91 TYR A C 1
ATOM 670 O O . TYR A 1 91 ? -7.255 -2.582 0.813 1.00 96.25 91 TYR A O 1
ATOM 678 N N . LEU A 1 92 ? -6.558 -0.570 0.090 1.00 95.44 92 LEU A N 1
ATOM 679 C CA . LEU A 1 92 ? -5.398 -1.070 -0.641 1.00 95.44 92 LEU A CA 1
ATOM 680 C C . LEU A 1 92 ? -4.160 -1.054 0.263 1.00 95.44 92 LEU A C 1
ATOM 682 O O . LEU A 1 92 ? -3.567 -0.001 0.507 1.00 95.44 92 LEU A O 1
ATOM 686 N N . LEU A 1 93 ? -3.769 -2.223 0.764 1.00 96.75 93 LEU A N 1
ATOM 687 C CA . LEU A 1 93 ? -2.531 -2.421 1.511 1.00 96.75 93 LEU A CA 1
ATOM 688 C C . LEU A 1 93 ? -1.439 -2.914 0.558 1.00 96.75 93 LEU A C 1
ATOM 690 O O . LEU A 1 93 ? -1.507 -4.033 0.065 1.00 96.75 93 LEU A O 1
ATOM 694 N N . SER A 1 94 ? -0.409 -2.103 0.328 1.00 95.50 94 SER A N 1
ATOM 695 C CA . SER A 1 94 ? 0.741 -2.487 -0.499 1.00 95.50 94 SER A CA 1
ATOM 696 C C . SER A 1 94 ? 1.936 -2.846 0.379 1.00 95.50 94 SER A C 1
ATOM 698 O O . SER A 1 94 ? 2.374 -2.028 1.188 1.00 95.50 94 SER A O 1
ATOM 700 N N . VAL A 1 95 ? 2.484 -4.048 0.203 1.00 96.69 95 VAL A N 1
ATOM 701 C CA . VAL A 1 95 ? 3.661 -4.533 0.937 1.00 96.69 95 VAL A CA 1
ATOM 702 C C . VAL A 1 95 ? 4.782 -4.835 -0.046 1.00 96.69 95 VAL A C 1
ATOM 704 O O . VAL A 1 95 ? 4.600 -5.614 -0.980 1.00 96.69 95 VAL A O 1
ATOM 707 N N . ALA A 1 96 ? 5.940 -4.214 0.179 1.00 95.69 96 ALA A N 1
ATOM 708 C CA . ALA A 1 96 ? 7.170 -4.485 -0.551 1.00 95.69 96 ALA A CA 1
ATOM 709 C C . ALA A 1 96 ? 8.018 -5.502 0.225 1.00 95.69 96 ALA A C 1
ATOM 711 O O . ALA A 1 96 ? 8.498 -5.210 1.322 1.00 95.69 96 ALA A O 1
ATOM 712 N N . TYR A 1 97 ? 8.207 -6.687 -0.343 1.00 95.75 97 TYR A N 1
ATOM 713 C CA . TYR A 1 97 ? 9.010 -7.760 0.228 1.00 95.75 97 TYR A CA 1
ATOM 714 C C . TYR A 1 97 ? 10.451 -7.639 -0.257 1.00 95.75 97 TYR A C 1
ATOM 716 O O . TYR A 1 97 ? 10.749 -7.891 -1.424 1.00 95.75 97 TYR A O 1
ATOM 724 N N . LEU A 1 98 ? 11.342 -7.245 0.657 1.00 92.62 98 LEU A N 1
ATOM 725 C CA . LEU A 1 98 ? 12.788 -7.250 0.413 1.00 92.62 98 LEU A CA 1
ATOM 726 C C . LEU A 1 98 ? 13.313 -8.683 0.242 1.00 92.62 98 LEU A C 1
ATOM 728 O O . LEU A 1 98 ? 14.164 -8.931 -0.603 1.00 92.62 98 LEU A O 1
ATOM 732 N N . ASP A 1 99 ? 12.769 -9.611 1.030 1.00 94.50 99 ASP A N 1
ATOM 733 C CA . ASP A 1 99 ? 12.962 -11.051 0.895 1.00 94.50 99 ASP A CA 1
ATOM 734 C C . ASP A 1 99 ? 11.601 -11.695 0.578 1.00 94.50 99 ASP A C 1
ATOM 736 O O . ASP A 1 99 ? 10.733 -11.739 1.453 1.00 94.50 99 ASP A O 1
ATOM 740 N N . PRO A 1 100 ? 11.374 -12.185 -0.653 1.00 93.06 100 PRO A N 1
ATOM 741 C CA . PRO A 1 100 ? 10.105 -12.807 -1.032 1.00 93.06 100 PRO A CA 1
ATOM 742 C C . PRO A 1 100 ? 9.749 -14.047 -0.201 1.00 93.06 100 PRO A C 1
ATOM 744 O O . PRO A 1 100 ? 8.568 -14.374 -0.063 1.00 93.06 100 PRO A O 1
ATOM 747 N N . SER A 1 101 ? 10.739 -14.735 0.381 1.00 96.50 101 SER A N 1
ATOM 748 C CA . SER A 1 101 ? 10.513 -15.968 1.144 1.00 96.50 101 SER A CA 1
ATOM 749 C C . SER A 1 101 ? 9.739 -15.732 2.445 1.00 96.50 101 SER A C 1
ATOM 751 O O . SER A 1 101 ? 9.012 -16.615 2.903 1.00 96.50 101 SER A O 1
ATOM 753 N N . CYS A 1 102 ? 9.801 -14.518 3.007 1.00 96.56 102 CYS A N 1
ATOM 754 C CA . CYS A 1 102 ? 9.102 -14.183 4.246 1.00 96.56 102 CYS A CA 1
ATOM 755 C C . CYS A 1 102 ? 7.611 -13.873 4.042 1.00 96.56 102 CYS A C 1
ATOM 757 O O . CYS A 1 102 ? 6.884 -13.678 5.019 1.00 96.56 102 CYS A O 1
ATOM 759 N N . ARG A 1 103 ? 7.124 -13.842 2.792 1.00 96.50 103 ARG A N 1
ATOM 760 C CA . ARG A 1 103 ? 5.763 -13.401 2.469 1.00 96.50 103 ARG A CA 1
ATOM 761 C C . ARG A 1 103 ? 4.683 -14.141 3.252 1.00 96.50 103 ARG A C 1
ATOM 763 O O . ARG A 1 103 ? 3.871 -13.489 3.905 1.00 96.50 103 ARG A O 1
ATOM 770 N N . GLN A 1 104 ? 4.709 -15.472 3.237 1.00 96.75 104 GLN A N 1
ATOM 771 C CA . GLN A 1 104 ? 3.714 -16.288 3.945 1.00 96.75 104 GLN A CA 1
ATOM 772 C C . GLN A 1 104 ? 3.740 -16.040 5.456 1.00 96.75 104 GLN A C 1
ATOM 774 O O . GLN A 1 104 ? 2.705 -16.020 6.120 1.00 96.75 104 GLN A O 1
ATOM 779 N N . GLU A 1 105 ? 4.931 -15.842 6.022 1.00 97.38 105 GLU A N 1
ATOM 780 C CA . GLU A 1 105 ? 5.072 -15.549 7.442 1.00 97.38 105 GLU A CA 1
ATOM 781 C C . GLU A 1 105 ? 4.473 -14.182 7.790 1.00 97.38 105 GLU A C 1
ATOM 783 O O . GLU A 1 105 ? 3.747 -14.069 8.779 1.00 97.38 105 GLU A O 1
ATOM 788 N N . VAL A 1 106 ? 4.737 -13.163 6.967 1.00 96.31 106 VAL A N 1
ATOM 789 C CA . VAL A 1 106 ? 4.177 -11.815 7.131 1.00 96.31 106 VAL A CA 1
ATOM 790 C C . VAL A 1 106 ? 2.656 -11.832 7.008 1.00 96.31 106 VAL A C 1
ATOM 792 O O . VAL A 1 106 ? 1.977 -11.249 7.854 1.00 96.31 106 VAL A O 1
ATOM 795 N N . GLU A 1 107 ? 2.117 -12.516 5.996 1.00 96.75 107 GLU A N 1
ATOM 796 C CA . GLU A 1 107 ? 0.672 -12.674 5.803 1.00 96.75 107 GLU A CA 1
ATOM 797 C C . GLU A 1 107 ? 0.033 -13.282 7.061 1.00 96.75 107 GLU A C 1
ATOM 799 O O . GLU A 1 107 ? -0.808 -12.636 7.693 1.00 96.75 107 GLU A O 1
ATOM 804 N N . ARG A 1 108 ? 0.529 -14.442 7.510 1.00 97.56 108 ARG A N 1
ATOM 805 C CA . ARG A 1 108 ? -0.003 -15.171 8.671 1.00 97.56 108 ARG A CA 1
ATOM 806 C C . ARG A 1 108 ? 0.116 -14.407 9.988 1.00 97.56 108 ARG A C 1
ATOM 808 O O . ARG A 1 108 ? -0.774 -14.479 10.832 1.00 97.56 108 ARG A O 1
ATOM 815 N N . LYS A 1 109 ? 1.240 -13.722 10.222 1.00 96.94 109 LYS A N 1
ATOM 816 C CA . LYS A 1 109 ? 1.510 -13.058 11.509 1.00 96.94 109 LYS A CA 1
ATOM 817 C C . LYS A 1 109 ? 0.907 -11.662 11.610 1.00 96.94 109 LYS A C 1
ATOM 819 O O . LYS A 1 109 ? 0.595 -11.231 12.719 1.00 96.94 109 LYS A O 1
ATOM 824 N N . HIS A 1 110 ? 0.779 -10.942 10.496 1.00 95.12 110 HIS A N 1
ATOM 825 C CA . HIS A 1 110 ? 0.501 -9.504 10.533 1.00 95.12 110 HIS A CA 1
ATOM 826 C C . HIS A 1 110 ? -0.712 -9.076 9.705 1.00 95.12 110 HIS A C 1
ATOM 828 O O . HIS A 1 110 ? -1.382 -8.118 10.094 1.00 95.12 110 HIS A O 1
ATOM 834 N N . ILE A 1 111 ? -1.031 -9.774 8.610 1.00 96.81 111 ILE A N 1
ATOM 835 C CA . ILE A 1 111 ? -2.133 -9.384 7.720 1.00 96.81 111 ILE A CA 1
ATOM 836 C C . ILE A 1 111 ? -3.409 -10.146 8.087 1.00 96.81 111 ILE A C 1
ATOM 838 O O . ILE A 1 111 ? -4.382 -9.537 8.533 1.00 96.81 111 ILE A O 1
ATOM 842 N N . GLU A 1 112 ? -3.393 -11.473 7.981 1.00 97.69 112 GLU A N 1
ATOM 843 C CA . GLU A 1 112 ? -4.553 -12.346 8.204 1.00 97.69 112 GLU A CA 1
ATOM 844 C C . GLU A 1 112 ? -5.211 -12.194 9.586 1.00 97.69 112 GLU A C 1
ATOM 846 O O . GLU A 1 112 ? -6.440 -12.270 9.659 1.00 97.69 112 GLU A O 1
ATOM 851 N N . PRO A 1 113 ? -4.488 -11.948 10.699 1.00 97.19 113 PRO A N 1
ATOM 852 C CA . PRO A 1 113 ? -5.138 -11.762 11.997 1.00 97.19 113 PRO A CA 1
ATOM 853 C C . PRO A 1 113 ? -5.990 -10.489 12.065 1.00 97.19 113 PRO A C 1
ATOM 855 O O . PRO A 1 113 ? -6.987 -10.448 12.780 1.00 97.19 113 PRO A O 1
ATOM 858 N N . THR A 1 114 ? -5.614 -9.460 11.304 1.00 97.00 114 THR A N 1
ATOM 859 C CA . THR A 1 114 ? -6.224 -8.124 11.364 1.00 97.00 114 THR A CA 1
ATOM 860 C C . THR A 1 114 ? -7.272 -7.928 10.270 1.00 97.00 114 THR A C 1
ATOM 862 O O . THR A 1 114 ? -8.289 -7.256 10.475 1.00 97.00 114 THR A O 1
ATOM 865 N N . PHE A 1 115 ? -7.027 -8.513 9.099 1.00 98.19 115 PHE A N 1
ATOM 866 C CA . PHE A 1 115 ? -7.733 -8.202 7.868 1.00 98.19 115 PHE A CA 1
ATOM 867 C C . PHE A 1 115 ? -8.398 -9.429 7.245 1.00 98.19 115 PHE A C 1
ATOM 869 O O . PHE A 1 115 ? -7.825 -10.515 7.200 1.00 98.19 115 PHE A O 1
ATOM 876 N N . ALA A 1 116 ? -9.608 -9.238 6.724 1.00 97.94 116 ALA A N 1
ATOM 877 C CA . ALA A 1 116 ? -10.166 -10.096 5.691 1.00 97.94 116 ALA A CA 1
ATOM 878 C C . ALA A 1 116 ? -9.567 -9.657 4.350 1.00 97.94 116 ALA A C 1
ATOM 880 O O . ALA A 1 116 ? -9.638 -8.474 4.013 1.00 97.94 116 ALA A O 1
ATOM 881 N N . ILE A 1 117 ? -8.942 -10.590 3.633 1.00 97.94 117 ILE A N 1
ATOM 882 C CA . ILE A 1 117 ? -8.324 -10.353 2.327 1.00 97.94 117 ILE A CA 1
ATOM 883 C C . ILE A 1 117 ? -9.322 -10.811 1.265 1.00 97.94 117 ILE A C 1
ATOM 885 O O . ILE A 1 117 ? -9.625 -12.000 1.191 1.00 97.94 117 ILE A O 1
ATOM 889 N N . ASP A 1 118 ? -9.833 -9.880 0.466 1.00 97.69 118 ASP A N 1
ATOM 890 C CA . ASP A 1 118 ? -10.810 -10.181 -0.585 1.00 97.69 118 ASP A CA 1
ATOM 891 C C . ASP A 1 118 ? -10.126 -10.367 -1.954 1.00 97.69 118 ASP A C 1
ATOM 893 O O . ASP A 1 118 ? -10.608 -11.127 -2.794 1.00 97.69 118 ASP A O 1
ATOM 897 N N . TYR A 1 119 ? -8.976 -9.719 -2.181 1.00 98.00 119 TYR A N 1
ATOM 898 C CA . TYR A 1 119 ? -8.176 -9.900 -3.395 1.00 98.00 119 TYR A CA 1
ATOM 899 C C . TYR A 1 119 ? -6.693 -9.598 -3.157 1.00 98.00 119 TYR A C 1
ATOM 901 O O . TYR A 1 119 ? -6.341 -8.719 -2.368 1.00 98.00 119 TYR A O 1
ATOM 909 N N . VAL A 1 120 ? -5.813 -10.307 -3.869 1.00 97.56 120 VAL A N 1
ATOM 910 C CA . VAL A 1 120 ? -4.364 -10.073 -3.851 1.00 97.56 120 VAL A CA 1
ATOM 911 C C . VAL A 1 120 ? -3.854 -9.997 -5.273 1.00 97.56 120 VAL A C 1
ATOM 913 O O . VAL A 1 120 ? -4.140 -10.866 -6.094 1.00 97.56 120 VAL A O 1
ATOM 916 N N . ARG A 1 121 ? -3.033 -8.988 -5.546 1.00 95.31 121 ARG A N 1
ATOM 917 C CA . ARG A 1 121 ? -2.359 -8.834 -6.827 1.00 95.31 121 ARG A CA 1
ATOM 918 C C . ARG A 1 121 ? -0.876 -8.573 -6.640 1.00 95.31 121 ARG A C 1
ATOM 920 O O . ARG A 1 121 ? -0.475 -7.783 -5.794 1.00 95.31 121 ARG A O 1
ATOM 927 N N . HIS A 1 122 ? -0.068 -9.191 -7.491 1.00 95.06 122 HIS A N 1
ATOM 928 C CA . HIS A 1 122 ? 1.330 -8.816 -7.653 1.00 95.06 122 HIS A CA 1
ATOM 929 C C . HIS A 1 122 ? 1.440 -7.577 -8.552 1.00 95.06 122 HIS A C 1
ATOM 931 O O . HIS A 1 122 ? 0.811 -7.513 -9.615 1.00 95.06 122 HIS A O 1
ATOM 937 N N . ALA A 1 123 ? 2.213 -6.583 -8.118 1.00 93.19 123 ALA A N 1
ATOM 938 C CA . ALA A 1 123 ? 2.432 -5.372 -8.892 1.00 93.19 123 ALA A CA 1
ATOM 939 C C . ALA A 1 123 ? 3.089 -5.714 -10.244 1.00 93.19 123 ALA A C 1
ATOM 941 O O . ALA A 1 123 ? 4.003 -6.544 -10.286 1.00 93.19 123 ALA A O 1
ATOM 942 N N . PRO A 1 124 ? 2.658 -5.084 -11.352 1.00 91.25 124 PRO A N 1
ATOM 943 C CA . PRO A 1 124 ? 3.334 -5.239 -12.633 1.00 91.25 124 PRO A CA 1
ATOM 944 C C . PRO A 1 124 ? 4.819 -4.886 -12.515 1.00 91.25 124 PRO A C 1
ATOM 946 O O . PRO A 1 124 ? 5.178 -3.882 -11.896 1.00 91.25 124 PRO A O 1
ATOM 949 N N . ARG A 1 125 ? 5.675 -5.699 -13.134 1.00 89.25 125 ARG A N 1
ATOM 950 C CA . ARG A 1 125 ? 7.122 -5.478 -13.186 1.00 89.25 125 ARG A CA 1
ATOM 951 C C . ARG A 1 125 ? 7.656 -5.772 -14.579 1.00 89.25 125 ARG A C 1
ATOM 953 O O . ARG A 1 125 ? 7.037 -6.512 -15.336 1.00 89.25 125 ARG A O 1
ATOM 960 N N . VAL A 1 126 ? 8.814 -5.202 -14.886 1.00 90.81 126 VAL A N 1
ATOM 961 C CA . VAL A 1 126 ? 9.623 -5.638 -16.028 1.00 90.81 126 VAL A CA 1
ATOM 962 C C . VAL A 1 126 ? 10.271 -6.985 -15.704 1.00 90.81 126 VAL A C 1
ATOM 964 O O . VAL A 1 126 ? 10.630 -7.224 -14.550 1.00 90.81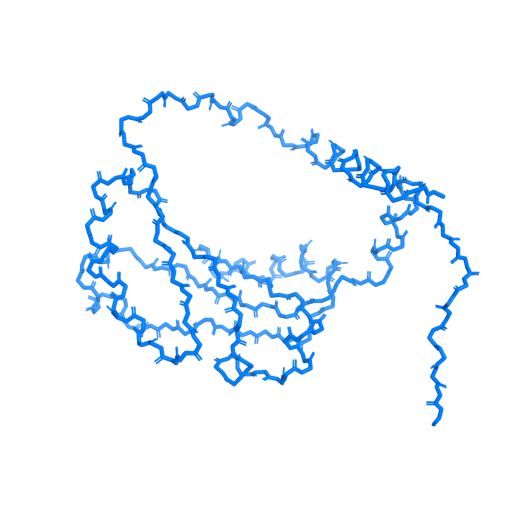 126 VAL A O 1
ATOM 967 N N . ASP A 1 127 ? 10.421 -7.854 -16.704 1.00 88.31 127 ASP A N 1
ATOM 968 C CA . ASP A 1 127 ? 10.981 -9.199 -16.502 1.00 88.31 127 ASP A CA 1
ATOM 969 C C . ASP A 1 127 ? 12.462 -9.153 -16.107 1.00 88.31 127 ASP A C 1
ATOM 971 O O . ASP A 1 127 ? 12.880 -9.829 -15.167 1.00 88.31 127 ASP A O 1
ATOM 975 N N . ASP A 1 128 ? 13.244 -8.306 -16.782 1.00 91.81 128 ASP A N 1
ATOM 976 C CA . ASP A 1 128 ? 14.638 -8.034 -16.436 1.00 91.81 128 ASP A CA 1
ATOM 977 C C . ASP A 1 128 ? 14.799 -6.575 -16.007 1.00 91.81 128 ASP A C 1
ATOM 979 O O . ASP A 1 128 ? 14.769 -5.656 -16.830 1.00 91.81 128 ASP A O 1
ATOM 983 N N . PHE A 1 129 ? 14.999 -6.347 -14.707 1.00 91.31 129 PHE A N 1
ATOM 984 C CA . PHE A 1 129 ? 15.202 -5.002 -14.162 1.00 91.31 129 PHE A CA 1
ATOM 985 C C . PHE A 1 129 ? 16.459 -4.323 -14.727 1.00 91.31 129 PHE A C 1
ATOM 987 O O . PHE A 1 129 ? 16.509 -3.096 -14.792 1.00 91.31 129 PHE A O 1
ATOM 994 N N . ARG A 1 130 ? 17.440 -5.104 -15.202 1.00 92.12 130 ARG A N 1
ATOM 995 C CA . ARG A 1 130 ? 18.683 -4.593 -15.800 1.00 92.12 130 ARG A CA 1
ATOM 996 C C . ARG A 1 130 ? 18.457 -3.937 -17.161 1.00 92.12 130 ARG A C 1
ATOM 998 O O . ARG A 1 130 ? 19.322 -3.204 -17.634 1.00 92.12 130 ARG A O 1
ATOM 1005 N N . SER A 1 131 ? 17.287 -4.146 -17.772 1.00 93.38 131 SER A N 1
ATOM 1006 C CA . SER A 1 131 ? 16.863 -3.398 -18.963 1.00 93.38 131 SER A CA 1
ATOM 1007 C C . SER A 1 131 ? 16.705 -1.895 -18.690 1.00 93.38 131 SER A C 1
ATOM 1009 O O . SER A 1 131 ? 16.774 -1.083 -19.614 1.00 93.38 131 SER A O 1
ATOM 1011 N N . ILE A 1 132 ? 16.540 -1.498 -17.423 1.00 88.69 132 ILE A N 1
ATOM 1012 C CA . ILE A 1 132 ? 16.429 -0.102 -17.005 1.00 88.69 132 ILE A CA 1
ATOM 1013 C C . ILE A 1 132 ? 17.825 0.430 -16.664 1.00 88.69 132 ILE A C 1
ATOM 1015 O O . ILE A 1 132 ? 18.420 0.088 -15.643 1.00 88.69 132 ILE A O 1
ATOM 1019 N N . LYS A 1 133 ? 18.351 1.321 -17.511 1.00 87.75 133 LYS A N 1
ATOM 1020 C CA . LYS A 1 133 ? 19.672 1.936 -17.312 1.00 87.75 133 LYS A CA 1
ATOM 1021 C C . LYS A 1 133 ? 19.749 2.671 -15.965 1.00 87.75 133 LYS A C 1
ATOM 1023 O O . LYS A 1 133 ? 18.988 3.606 -15.723 1.00 87.75 133 LYS A O 1
ATOM 1028 N N . GLY A 1 134 ? 20.731 2.303 -15.140 1.00 83.88 134 GLY A N 1
ATOM 1029 C CA . GLY A 1 134 ? 20.975 2.908 -13.825 1.00 83.88 134 GLY A CA 1
ATOM 1030 C C . GLY A 1 134 ? 20.182 2.281 -12.674 1.00 83.88 134 GLY A C 1
ATOM 1031 O O . GLY A 1 134 ? 20.202 2.828 -11.573 1.00 83.88 134 GLY A O 1
ATOM 1032 N N . LEU A 1 135 ? 19.482 1.166 -12.916 1.00 86.50 135 LEU A N 1
ATOM 1033 C CA . LEU A 1 135 ? 18.875 0.342 -11.875 1.00 86.50 135 LEU A CA 1
ATOM 1034 C C . LEU A 1 135 ? 19.756 -0.884 -11.605 1.00 86.50 135 LEU A C 1
ATOM 1036 O O . LEU A 1 135 ? 19.586 -1.940 -12.208 1.00 86.50 135 LEU A O 1
ATOM 1040 N N . ASP A 1 136 ? 20.707 -0.729 -10.687 1.00 86.38 136 ASP A N 1
ATOM 1041 C CA . ASP A 1 136 ? 21.699 -1.773 -10.390 1.00 86.38 136 ASP A CA 1
ATOM 1042 C C . A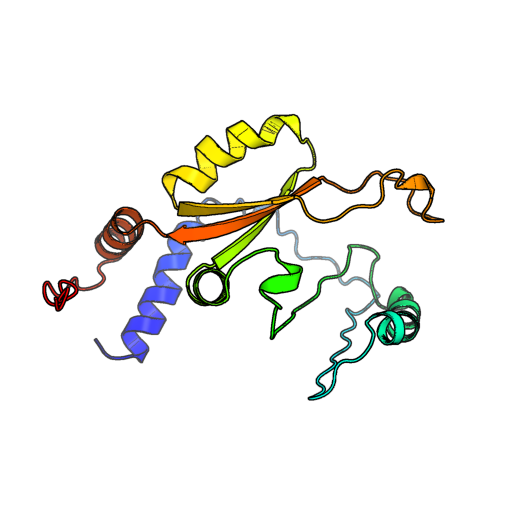SP A 1 136 ? 21.209 -2.790 -9.346 1.00 86.38 136 ASP A C 1
ATOM 1044 O O . ASP A 1 136 ? 21.744 -3.893 -9.232 1.00 86.38 136 ASP A O 1
ATOM 1048 N N . ILE A 1 137 ? 20.176 -2.428 -8.583 1.00 88.81 137 ILE A N 1
ATOM 1049 C CA . ILE A 1 137 ? 19.617 -3.231 -7.494 1.00 88.81 137 ILE A CA 1
ATOM 1050 C C . ILE A 1 137 ? 18.219 -3.692 -7.892 1.00 88.81 137 ILE A C 1
ATOM 1052 O O . ILE A 1 137 ? 17.383 -2.878 -8.289 1.00 88.81 137 ILE A O 1
ATOM 1056 N N . GLN A 1 138 ? 17.961 -4.992 -7.744 1.00 90.12 138 GLN A N 1
ATOM 1057 C CA . GLN A 1 138 ? 16.645 -5.565 -7.994 1.00 90.12 138 GLN A CA 1
ATOM 1058 C C . GLN A 1 138 ? 15.602 -4.922 -7.062 1.00 90.12 138 GLN A C 1
ATOM 1060 O O . GLN A 1 138 ? 15.769 -4.972 -5.840 1.00 90.12 138 GLN A O 1
ATOM 1065 N N . PRO A 1 139 ? 14.518 -4.336 -7.603 1.00 91.75 139 PRO A N 1
ATOM 1066 C CA . PRO A 1 139 ? 13.429 -3.833 -6.779 1.00 91.75 139 PRO A CA 1
ATOM 1067 C C . PRO A 1 139 ? 12.743 -4.966 -6.002 1.00 91.75 139 PRO A C 1
ATOM 1069 O O . PRO A 1 139 ? 12.642 -6.081 -6.522 1.00 91.75 139 PRO A O 1
ATOM 1072 N N . PRO A 1 140 ? 12.229 -4.694 -4.791 1.00 93.44 140 PRO A N 1
ATOM 1073 C CA . PRO A 1 140 ? 11.467 -5.681 -4.037 1.00 93.44 140 PRO A CA 1
ATOM 1074 C C . PRO A 1 140 ? 10.192 -6.098 -4.770 1.00 93.44 140 PRO A C 1
ATOM 1076 O O . PRO A 1 140 ? 9.616 -5.325 -5.541 1.00 93.44 140 PRO A O 1
ATOM 1079 N N . GLU A 1 141 ? 9.707 -7.301 -4.470 1.00 94.25 141 GLU A N 1
ATOM 1080 C CA . GLU A 1 141 ? 8.392 -7.726 -4.943 1.00 94.25 141 GLU A CA 1
ATOM 1081 C C . GLU A 1 141 ? 7.303 -6.979 -4.182 1.00 94.25 141 GLU A C 1
ATOM 1083 O O . GLU A 1 141 ? 7.296 -6.953 -2.952 1.00 94.25 141 GLU A O 1
ATOM 1088 N N . VAL A 1 142 ? 6.365 -6.376 -4.906 1.00 96.12 142 VAL A N 1
ATOM 1089 C CA . VAL A 1 142 ? 5.269 -5.624 -4.298 1.00 96.12 142 VAL A CA 1
ATOM 1090 C C . VAL A 1 142 ? 3.976 -6.395 -4.495 1.00 96.12 142 VAL A C 1
ATOM 1092 O O . VAL A 1 142 ? 3.572 -6.660 -5.627 1.00 96.12 142 VAL A O 1
ATOM 1095 N N . TYR A 1 143 ? 3.305 -6.716 -3.393 1.00 97.56 143 TYR A N 1
ATOM 1096 C CA . TYR A 1 143 ? 1.953 -7.266 -3.414 1.00 97.56 143 TYR A CA 1
ATOM 1097 C C . TYR A 1 143 ? 0.967 -6.240 -2.875 1.00 97.56 143 TYR A C 1
ATOM 1099 O O . TYR A 1 143 ? 1.231 -5.540 -1.897 1.00 97.56 143 TYR A O 1
ATOM 1107 N N . MET A 1 144 ? -0.168 -6.158 -3.551 1.00 97.12 144 MET A N 1
ATOM 1108 C CA . MET A 1 144 ? -1.281 -5.275 -3.263 1.00 97.12 144 MET A CA 1
ATOM 1109 C C . MET A 1 144 ? -2.447 -6.124 -2.767 1.00 97.12 144 MET A C 1
ATOM 1111 O O . MET A 1 144 ? -2.978 -6.950 -3.510 1.00 97.12 144 MET A O 1
ATOM 1115 N N . TYR A 1 145 ? -2.824 -5.925 -1.511 1.00 98.00 145 TYR A N 1
ATOM 1116 C CA . TYR A 1 145 ? -3.907 -6.628 -0.841 1.00 98.00 145 TYR A CA 1
ATOM 1117 C C . TYR A 1 145 ? -5.107 -5.693 -0.732 1.00 98.00 145 TYR A C 1
ATOM 1119 O O . TYR A 1 145 ? -5.001 -4.613 -0.148 1.00 98.00 145 TYR A O 1
ATOM 1127 N N . PHE A 1 146 ? -6.247 -6.115 -1.263 1.00 98.19 146 PHE A N 1
ATOM 1128 C CA . PHE A 1 146 ? -7.525 -5.470 -1.004 1.00 98.19 146 PHE A CA 1
ATOM 1129 C C . PHE A 1 146 ? -8.121 -6.093 0.245 1.00 98.19 146 PHE A C 1
ATOM 1131 O O . PHE A 1 146 ? -8.403 -7.295 0.295 1.00 98.19 146 PHE A O 1
ATOM 1138 N N . VAL A 1 147 ? -8.188 -5.273 1.290 1.00 98.38 147 VAL A N 1
ATOM 1139 C CA . VAL A 1 147 ? -8.417 -5.731 2.651 1.00 98.38 147 VAL A CA 1
ATOM 1140 C C . VAL A 1 147 ? -9.472 -4.921 3.374 1.00 98.38 147 VAL A C 1
ATOM 1142 O O . VAL A 1 147 ? -9.588 -3.705 3.222 1.00 98.38 147 VAL A O 1
ATOM 1145 N N . ARG A 1 148 ? -10.177 -5.591 4.282 1.00 97.81 148 ARG A N 1
ATOM 1146 C CA . ARG A 1 148 ? -11.063 -4.956 5.259 1.00 97.81 148 ARG A CA 1
ATOM 1147 C C . ARG A 1 148 ? -10.674 -5.374 6.659 1.00 97.81 148 ARG A C 1
ATOM 1149 O O . ARG A 1 148 ? -10.360 -6.535 6.902 1.00 97.81 148 ARG A O 1
ATOM 1156 N N . VAL A 1 149 ? -10.706 -4.433 7.598 1.00 97.06 149 VAL A N 1
ATOM 1157 C CA . VAL A 1 149 ? -10.470 -4.763 9.009 1.00 97.06 149 VAL A CA 1
ATOM 1158 C C . VAL A 1 149 ? -11.591 -5.685 9.476 1.00 97.06 149 VAL A C 1
ATOM 1160 O O . VAL A 1 149 ? -12.771 -5.381 9.280 1.00 97.06 149 VAL A O 1
ATOM 1163 N N . LYS A 1 150 ? -11.230 -6.809 10.094 1.00 97.31 150 LYS A N 1
ATOM 1164 C CA . LYS A 1 150 ? -12.212 -7.775 10.586 1.00 97.31 150 LYS A CA 1
ATOM 1165 C C . LYS A 1 150 ? -13.109 -7.146 11.670 1.00 97.31 150 LYS A C 1
ATOM 1167 O O . LYS A 1 150 ? -12.594 -6.414 12.526 1.00 97.31 150 LYS A O 1
ATOM 1172 N N . PRO A 1 151 ? -14.432 -7.401 11.680 1.00 95.62 151 PRO A N 1
ATOM 1173 C CA . PRO A 1 151 ? -15.350 -6.796 12.650 1.00 95.62 151 PRO A CA 1
ATOM 1174 C C . PRO A 1 151 ? -14.954 -7.027 14.113 1.00 95.62 151 PRO A C 1
ATOM 1176 O O . PRO A 1 151 ? -15.065 -6.119 14.938 1.00 95.62 151 PRO A O 1
ATOM 1179 N N . GLU A 1 152 ? -14.451 -8.216 14.435 1.00 95.19 152 GLU A N 1
ATOM 1180 C CA . GLU A 1 152 ? -13.977 -8.598 15.763 1.00 95.19 152 GLU A CA 1
ATOM 1181 C C . GLU A 1 152 ? -12.769 -7.769 16.213 1.00 95.19 152 GLU A C 1
ATOM 1183 O O . GLU A 1 152 ? -12.722 -7.340 17.366 1.00 95.19 152 GLU A O 1
ATOM 1188 N N . VAL A 1 153 ? -11.856 -7.437 15.295 1.00 94.81 153 VAL A N 1
ATOM 1189 C CA . VAL A 1 153 ? -10.687 -6.585 15.565 1.00 94.81 153 VAL A CA 1
ATOM 1190 C C . VAL A 1 153 ? -11.134 -5.151 15.842 1.00 94.81 153 VAL A C 1
ATOM 1192 O O . VAL A 1 153 ? -10.672 -4.516 16.792 1.00 94.81 153 VAL A O 1
ATOM 1195 N N . VAL A 1 154 ? -12.097 -4.641 15.065 1.00 92.44 154 VAL A N 1
ATOM 1196 C CA . VAL A 1 154 ? -12.707 -3.327 15.324 1.00 92.44 154 VAL A CA 1
ATOM 1197 C C . VAL A 1 154 ? -13.419 -3.318 16.679 1.00 92.44 154 VAL A C 1
ATOM 1199 O O . VAL A 1 154 ? -13.321 -2.339 17.424 1.00 92.44 154 VAL A O 1
ATOM 1202 N N . HIS A 1 155 ? -14.135 -4.390 17.021 1.00 92.62 155 HIS A N 1
ATOM 1203 C CA . HIS A 1 155 ? -14.838 -4.511 18.295 1.00 92.62 155 HIS A CA 1
ATOM 1204 C C . HIS A 1 155 ? -13.869 -4.536 19.484 1.00 92.62 155 HIS A C 1
ATOM 1206 O O . HIS A 1 155 ? -14.063 -3.795 20.452 1.00 92.62 155 HIS A O 1
ATOM 1212 N N . GLU A 1 156 ? -12.802 -5.328 19.400 1.00 91.69 156 GLU A N 1
ATOM 1213 C CA . GLU A 1 156 ? -11.759 -5.386 20.422 1.00 91.69 156 GLU A CA 1
ATOM 1214 C C . GLU A 1 156 ? -11.076 -4.022 20.591 1.00 91.69 156 GLU A C 1
ATOM 1216 O O . GLU A 1 156 ? -10.952 -3.524 21.713 1.00 91.69 156 GLU A O 1
ATOM 1221 N N . PHE A 1 157 ? -10.723 -3.361 19.482 1.00 90.69 157 PHE A N 1
ATOM 1222 C CA . PHE A 1 157 ? -10.165 -2.010 19.498 1.00 90.69 157 PHE A CA 1
ATOM 1223 C C . PHE A 1 157 ? -11.103 -1.017 20.195 1.00 90.69 157 PHE A C 1
ATOM 1225 O O . PHE A 1 157 ? -10.656 -0.222 21.032 1.00 90.69 157 PHE A O 1
ATOM 1232 N N . LYS A 1 158 ? -12.408 -1.078 19.890 1.00 89.69 158 LYS A N 1
ATOM 1233 C CA . LYS A 1 158 ? -13.429 -0.236 20.526 1.00 89.69 158 LYS A CA 1
ATOM 1234 C C . LYS A 1 158 ? -13.483 -0.464 22.036 1.00 89.69 158 LYS A C 1
ATOM 1236 O O . LYS A 1 158 ? -13.411 0.501 22.799 1.00 89.69 158 LYS A O 1
ATOM 1241 N N . LYS A 1 159 ? -13.537 -1.730 22.461 1.00 89.50 159 LYS A N 1
ATOM 1242 C CA . LYS A 1 159 ? -13.573 -2.141 23.872 1.00 89.50 159 LYS A CA 1
ATOM 1243 C C . LYS A 1 159 ? -12.326 -1.679 24.628 1.00 89.50 159 LYS A C 1
ATOM 1245 O O . LYS A 1 159 ? -12.450 -1.042 25.671 1.00 89.50 159 LYS A O 1
ATOM 1250 N N . ARG A 1 160 ? -11.133 -1.943 24.085 1.00 88.12 160 ARG A N 1
ATOM 1251 C CA . ARG A 1 160 ? -9.840 -1.603 24.705 1.00 88.12 160 ARG A CA 1
ATOM 1252 C C . ARG A 1 160 ? -9.672 -0.104 24.957 1.00 88.12 160 ARG A C 1
ATOM 1254 O O . ARG A 1 160 ? -9.021 0.2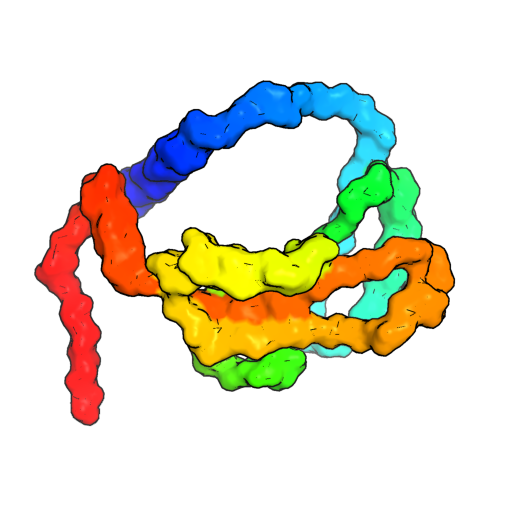80 25.921 1.00 88.12 160 ARG A O 1
ATOM 1261 N N . ASN A 1 161 ? -10.253 0.735 24.103 1.00 86.75 161 ASN A N 1
ATOM 1262 C CA . ASN A 1 161 ? -10.111 2.190 24.174 1.00 86.75 161 ASN A CA 1
ATOM 1263 C C . ASN A 1 161 ? -11.356 2.904 24.734 1.00 86.75 161 ASN A C 1
ATOM 1265 O O . ASN A 1 161 ? -11.429 4.133 24.699 1.00 86.75 161 ASN A O 1
ATOM 1269 N N . GLY A 1 162 ? -12.343 2.161 25.251 1.00 85.25 162 GLY A N 1
ATOM 1270 C CA . GLY A 1 162 ? -13.542 2.743 25.860 1.00 85.25 162 GLY A CA 1
ATOM 1271 C C . GLY A 1 162 ? -14.391 3.563 24.881 1.00 85.25 162 GLY A C 1
ATOM 1272 O O . GLY A 1 162 ? -14.954 4.600 25.257 1.00 85.25 162 GLY A O 1
ATOM 1273 N N . PHE A 1 163 ? -14.456 3.136 23.617 1.00 84.19 163 PHE A N 1
ATOM 1274 C CA . PHE A 1 163 ? -15.432 3.656 22.663 1.00 84.19 163 PHE A CA 1
ATOM 1275 C C . PHE A 1 163 ? -16.799 3.033 22.978 1.00 84.19 163 PHE A C 1
ATOM 1277 O O . PHE A 1 163 ? -16.912 1.814 23.100 1.00 84.19 163 PHE A O 1
ATOM 1284 N N . VAL A 1 164 ? -17.833 3.864 23.149 1.00 69.44 164 VAL A N 1
ATOM 1285 C CA . VAL A 1 164 ? -19.185 3.397 23.500 1.00 69.44 164 VAL A CA 1
ATOM 1286 C C . VAL A 1 164 ? -19.713 2.510 22.371 1.00 69.44 164 VAL A C 1
ATOM 1288 O O . VAL A 1 164 ? -19.872 2.962 21.238 1.00 69.44 164 VAL A O 1
ATOM 1291 N N . VAL A 1 165 ? -19.962 1.237 22.675 1.00 56.59 165 VAL A N 1
ATOM 1292 C CA . VAL A 1 165 ? -20.609 0.298 21.756 1.00 56.59 165 VAL A CA 1
ATOM 1293 C C . VAL A 1 165 ? -22.113 0.481 21.920 1.00 56.59 165 VAL A C 1
ATOM 1295 O O . VAL A 1 165 ? -22.725 -0.157 22.773 1.00 56.59 165 VAL A O 1
ATOM 1298 N N . ASN A 1 166 ? -22.723 1.364 21.130 1.00 51.19 166 ASN A N 1
ATOM 1299 C CA . ASN A 1 166 ? -24.175 1.335 20.999 1.00 51.19 166 ASN A CA 1
ATOM 1300 C C . ASN A 1 166 ? -24.539 0.015 20.303 1.00 51.19 166 ASN A C 1
ATOM 1302 O O . ASN A 1 166 ? -24.233 -0.184 19.129 1.00 51.19 166 ASN A O 1
ATOM 1306 N N . LYS A 1 167 ? -25.141 -0.920 21.047 1.00 46.12 167 LYS A N 1
ATOM 1307 C CA . LYS A 1 167 ? -25.844 -2.070 20.470 1.00 46.12 167 LYS A CA 1
ATOM 1308 C C . LYS A 1 167 ? -27.068 -1.525 19.735 1.00 46.12 167 LYS A C 1
ATOM 1310 O O . LYS A 1 167 ? -28.098 -1.305 20.359 1.00 46.12 167 LYS A O 1
ATOM 1315 N N . GLY A 1 168 ? -26.947 -1.267 18.443 1.00 45.56 168 GLY A N 1
ATOM 1316 C CA . GLY A 1 168 ? -28.069 -0.764 17.660 1.00 45.56 168 GLY A CA 1
ATOM 1317 C C . GLY A 1 168 ? -27.633 -0.370 16.268 1.00 45.56 168 GLY A C 1
ATOM 1318 O O . GLY A 1 168 ? -27.461 0.808 16.018 1.00 45.56 168 GLY A O 1
ATOM 1319 N N . GLU A 1 169 ? -27.372 -1.379 15.441 1.00 38.56 169 GLU A N 1
ATOM 1320 C CA . GLU A 1 169 ? -27.540 -1.396 13.981 1.00 38.56 169 GLU A CA 1
ATOM 1321 C C . GLU A 1 169 ? -26.962 -2.734 13.507 1.00 38.56 169 GLU A C 1
ATOM 1323 O O . GLU A 1 169 ? -25.815 -2.860 13.080 1.00 38.56 169 GLU A O 1
ATOM 1328 N N . ALA A 1 170 ? -27.756 -3.793 13.683 1.00 35.16 170 ALA A N 1
ATOM 1329 C CA . ALA A 1 170 ? -27.609 -4.949 12.817 1.00 35.16 170 ALA A CA 1
ATOM 1330 C C . ALA A 1 170 ? -27.918 -4.465 11.389 1.00 35.16 170 ALA A C 1
ATOM 1332 O O . ALA A 1 170 ? -28.893 -3.726 11.226 1.00 35.16 170 ALA A O 1
ATOM 1333 N N . PRO A 1 171 ? -27.137 -4.834 10.361 1.00 40.84 171 PRO A N 1
ATOM 1334 C CA . PRO A 1 171 ? -27.533 -4.538 8.998 1.00 40.84 171 PRO A CA 1
ATOM 1335 C C . PRO A 1 171 ? -28.854 -5.261 8.745 1.00 40.84 171 PRO A C 1
ATOM 1337 O O . PRO A 1 171 ? -28.921 -6.492 8.762 1.00 40.84 171 PRO A O 1
ATOM 1340 N N . HIS A 1 172 ? -29.918 -4.485 8.557 1.00 36.94 172 HIS A N 1
ATOM 1341 C CA . HIS A 1 172 ? -31.143 -4.977 7.959 1.00 36.94 172 HIS A CA 1
ATOM 1342 C C . HIS A 1 172 ? -30.781 -5.479 6.557 1.00 36.94 172 HIS A C 1
ATOM 1344 O O . HIS A 1 172 ? -30.671 -4.699 5.614 1.00 36.94 172 HIS A O 1
ATOM 1350 N N . LEU A 1 173 ? -30.558 -6.788 6.431 1.00 40.62 173 LEU A N 1
ATOM 1351 C CA . LEU A 1 173 ? -30.730 -7.483 5.164 1.00 40.62 173 LEU A CA 1
ATOM 1352 C C . LEU A 1 173 ? -32.219 -7.391 4.827 1.00 40.62 173 LEU A C 1
ATOM 1354 O O . LEU A 1 173 ? -33.024 -8.199 5.292 1.00 40.62 173 LEU A O 1
ATOM 1358 N N . ASN A 1 174 ? -32.587 -6.362 4.068 1.00 38.34 174 ASN A N 1
ATOM 1359 C CA . ASN A 1 174 ? -33.847 -6.382 3.349 1.00 38.34 174 ASN A CA 1
ATOM 1360 C C . ASN A 1 174 ? -33.719 -7.396 2.209 1.00 38.34 174 ASN A C 1
ATOM 1362 O O . ASN A 1 174 ? -32.738 -7.388 1.465 1.00 38.34 174 ASN A O 1
ATOM 1366 N N . LYS A 1 175 ? -34.702 -8.298 2.188 1.00 35.28 175 LYS A N 1
ATOM 1367 C CA . LYS A 1 175 ? -34.980 -9.276 1.137 1.00 35.28 175 LYS A CA 1
ATOM 1368 C C . LYS A 1 175 ? -35.167 -8.615 -0.221 1.00 35.28 175 LYS A C 1
ATOM 1370 O O . LYS A 1 175 ? -35.685 -7.476 -0.239 1.00 35.28 175 LYS A O 1
#

Radius of gyration: 21.16 Å; chains: 1; bounding box: 57×37×46 Å

=== Feature glossary ===
The record interleaves many kinds of information about one protein. Here is each kind framed as the question it answers.

Q: What known structures does this most resemble?
A: Structural nearest neighbors (via Foldseek easy-search vs the PDB). Reported per hit: target PDB id, E-value, and alignment TM-score. A TM-score above ~0.5 is the conventional threshold for 'same fold'.

Q: Where is each backbone atom in 3D?
A: The mmCIF table is the protein's shape written out atom by atom. For each backbone N, Cα, C, and carbonyl O, it records an (x, y, z) coordinate triple in Å plus the residue type, chain letter, and residue number.

Q: What are the backbone torsion angles?
A: The φ/ψ torsion pair specifies the backbone conformation at each residue. φ rotates about the N–Cα bond, ψ about the Cα–C bond. Steric clashes forbid most of the (φ, ψ) plane — the allowed regions (α-helix basin, β-sheet basin, left-handed helix) are the Ramachandran-allowed regions.

Q: Which residues are buried vs exposed?
A: Solvent-accessible surface area (SASA) is the area in Å² traced out by the centre of a 1.4 Å probe sphere (a water molecule) rolled over the protein's van der Waals surface (Shrake–Rupley / Lee–Richards construction). Buried residues have near-zero SASA; fully exposed residues can exceed 200 Å². The total SASA scales roughly with the number of surface residues.

Q: How confident is the AlphaFold model at each residue?
A: pLDDT is the predicted lDDT-Cα score: AlphaFold's confidence that the local environment of each residue (all inter-atomic distances within 15 Å) is correctly placed. It is a per-residue number between 0 and 100, with higher meaning more reliable.

Q: What does the local fold look like, residue by residue?
A: 3Di is Foldseek's structural alphabet. Each residue is assigned one of twenty discrete states based on how its Cα sits relative to its spatial (not sequential) neighbors. Aligning 3Di strings finds structural homologs roughly as well as full 3D superposition, but orders of magnitude faster.

Q: How big and how compact is the whole molecule?
A: Radius of gyration (Rg) is the root-mean-square distance of Cα atoms from their centroid — a single number for overall size and compactness. A globular domain of N residues has Rg ≈ 2.2·N^0.38 Å; an extended or disordered chain has a much larger Rg. The Cα contact count is the number of residue pairs whose Cα atoms are within 8 Å and are more than four positions apart in sequence — a standard proxy for tertiary packing density. The bounding box is the smallest axis-aligned box enclosing all Cα atoms.

Q: Which residues are in helices, strands, or loops?
A: DSSP 8-state secondary structure assigns each residue one of H (α-helix), G (3₁₀-helix), I (π-helix), E (extended β-strand), B (isolated β-bridge), T (hydrogen-bonded turn), S (bend), or '-' (coil). The assignment is computed from backbone hydrogen-bond geometry via the Kabsch–Sander algorithm.

Q: How mobile is each atom in the crystal?
A: Crystallographic B-factors measure how much each atom's electron density is smeared out, in Å². They rise in mobile loops and surface residues and fall in the buried interior. In AlphaFold models this column is repurposed to hold pLDDT instead.

Q: What if only a Cα trace is available?
A: P-SEA three-state annotation labels each residue as helix, strand, or coil based purely on the geometry of the Cα trace. It serves as a fallback when the full backbone (and thus DSSP) is unavailable.

Q: What family and function is it annotated with?
A: Database cross-references. InterPro integrates a dozen domain/family signature databases into unified entries with residue-range hits. GO terms attach function/process/location labels with evidence codes. CATH codes position the fold in a four-level structural taxonomy. Organism is the NCBI-taxonomy species name.

Q: Are the domains correctly placed relative to each other?
A: Predicted Aligned Error (PAE) is an AlphaFold confidence matrix: entry (i, j) is the expected error in the position of residue j, in ångströms, when the prediction is superimposed on the true structure at residue i. Low PAE within a block of residues means that block is internally rigid and well-predicted; high PAE between two blocks means their relative placement is uncertain even if each block individually is confident.

Q: What do the diagnostic plots show?
A: Three diagnostic plots accompany the record. The Cα contact map visualizes the tertiary structure as a 2D adjacency matrix (8 Å cutoff, sequence-local contacts suppressed). The Ramachandran plot shows the distribution of backbone (φ, ψ) torsions, with points in the α and β basins reflecting secondary structure content. The PAE plot shows AlphaFold's inter-residue confidence as a color matrix.

Q: What is the amino-acid chain?
A: Primary structure: the covalent order of the twenty standard amino acids along the backbone. Two proteins with the same sequence will (almost always) fold to the same structure; two with 30% identity often share a fold but not the details.

Q: What do the rendered images show?
A: The six renders are orthographic views along the three Cartesian axes in both directions. Representation (cartoon, sticks, or surface) and color scheme (sequence-rainbow or by-chain) vary across proteins so the training set covers all the common visualization conventions.